Protein AF-A0A7Y5MLV6-F1 (afdb_monomer_lite)

pLDDT: mean 78.73, std 16.32, range [29.45, 95.19]

Secondary structure (DSSP, 8-state):
--------HHHHHHHHHHTTSS-HHHHHHHHHHTT-HHHHHHHHHHHTTS--S-HHHHHHHHHHTHHHHHHTTSS---PPPHHHHT-GGGTTTS-------------------SSTTTHHHHHHHHHHHHHHHHHHHHHHHHHHHHHHHHHHHHHHHHHHHHT---PPPTTHHHHHHHHHHHHHHHHHHHHH--HHHHHHHHHHHHHHHHHHHHHHHHHHHHHHHHHHHHHHHHHHHHHHHHHHHHHHHHHHHHHHHHHHHHHHHS-HHHHHHHHHH-HHHHS--

Sequence (285 aa):
MKKAQATNPALQLANLVLNERIPLDEGIVRAQTGGILLEFIQGLNVLTGGTHFSIDEIKNRVRSGDALRALQGRIPLLELPPEIRDSEQFRGMAGASADHPHDAEAPHKSEGEEPENAEEKEEEARARALNEISEIAKKVRALREERREHSHQISFIEAVERQKTIRPKPWVAGMIIAVVTMLLAGPVFLVVASPLALLVFISVGLGLAAIVVQRETVWYRHEVKIETSATEQRRAIKEIHRKQISRIEDEILELRNSARPILETTSESQRHLLETSFPEVFGKL

Radius of gyration: 33.57 Å; chains: 1; bounding box: 84×40×108 Å

Foldseek 3Di:
DDDPPPPDVLLVLLLCCLLVVDAPLVSLVVCVLLVNNVVNQVSNQVVQVHNQDDSVVSVVCVVVCVSVCCVVVNDPTDHDDVSSVPDPPSVPPPDDDDDDDDDDDDDDDDDDDDDCVPVVVLVVLLVVLVVLLVVLLVLLVVLVVLLVVLVVVLVSLVVVVVPDDDDDDLLVVLVVLLVVLVVVLVVVCVVPVDPVVSVVSNVVSNVVSVVSSVVSVVVVVVVVVVVVVSVVVSVVSNVVSVVSSVVSVVVLVVSLVVSVVSLVPHDPVSNVVSCVVRCSSNPDD

Structure (mmCIF, N/CA/C/O backbone):
data_AF-A0A7Y5MLV6-F1
#
_entry.id   AF-A0A7Y5MLV6-F1
#
loop_
_atom_site.group_PDB
_atom_site.id
_atom_site.type_symbol
_atom_site.label_atom_id
_atom_site.label_alt_id
_atom_site.label_comp_id
_atom_site.label_asym_id
_atom_site.label_entity_id
_atom_site.label_seq_id
_atom_site.pdbx_PDB_ins_code
_atom_site.Cartn_x
_atom_site.Cartn_y
_atom_site.Cartn_z
_atom_site.occupancy
_atom_site.B_iso_or_equiv
_atom_site.auth_seq_id
_atom_site.auth_comp_id
_atom_site.auth_asym_id
_atom_site.auth_atom_id
_atom_site.pdbx_PDB_model_num
ATOM 1 N N . MET A 1 1 ? -31.473 -16.402 4.181 1.00 30.36 1 MET A N 1
ATOM 2 C CA . MET A 1 1 ? -30.033 -16.565 3.878 1.00 30.36 1 MET A CA 1
ATOM 3 C C . MET A 1 1 ? -29.388 -15.185 3.776 1.00 30.36 1 MET A C 1
ATOM 5 O O . MET A 1 1 ? -29.467 -14.559 2.730 1.00 30.36 1 MET A O 1
ATOM 9 N N . LYS A 1 2 ? -28.829 -14.666 4.876 1.00 31.73 2 LYS A N 1
ATOM 10 C CA . LYS A 1 2 ? -28.112 -13.382 4.901 1.00 31.73 2 LYS A CA 1
ATOM 11 C C . LYS A 1 2 ? -26.639 -13.664 4.595 1.00 31.73 2 LYS A C 1
ATOM 13 O O . LYS A 1 2 ? -25.928 -14.159 5.462 1.00 31.73 2 LYS A O 1
ATOM 18 N N . LYS A 1 3 ? -26.192 -13.421 3.359 1.00 29.45 3 LYS A N 1
ATOM 19 C CA . LYS A 1 3 ? -24.754 -13.348 3.068 1.00 29.45 3 LYS A CA 1
ATOM 20 C C . LYS A 1 3 ? -24.247 -12.068 3.722 1.00 29.45 3 LYS A C 1
ATOM 22 O O . LYS A 1 3 ? -24.649 -10.984 3.314 1.00 29.45 3 LYS A O 1
ATOM 27 N N . ALA A 1 4 ? -23.411 -12.207 4.746 1.00 33.00 4 ALA A N 1
ATOM 28 C CA . ALA A 1 4 ? -22.566 -11.122 5.212 1.00 33.00 4 ALA A CA 1
ATOM 29 C C . ALA A 1 4 ? -21.770 -10.618 4.000 1.00 33.00 4 ALA A C 1
ATOM 31 O O . ALA A 1 4 ? -20.949 -11.352 3.446 1.00 33.00 4 ALA A O 1
ATOM 32 N N . GLN A 1 5 ? -22.094 -9.417 3.517 1.00 38.41 5 GLN A N 1
ATOM 33 C CA . GLN A 1 5 ? -21.254 -8.716 2.558 1.00 38.41 5 GLN A CA 1
ATOM 34 C C . GLN A 1 5 ? -19.913 -8.509 3.252 1.00 38.41 5 GLN A C 1
ATOM 36 O O . GLN A 1 5 ? -19.821 -7.725 4.191 1.00 38.41 5 GLN A O 1
ATOM 41 N N . ALA A 1 6 ? -18.887 -9.234 2.813 1.00 38.94 6 ALA A N 1
ATOM 42 C CA . ALA A 1 6 ? -17.519 -8.807 3.036 1.00 38.94 6 ALA A CA 1
ATOM 43 C C . ALA A 1 6 ? -17.435 -7.380 2.484 1.00 38.94 6 ALA A C 1
ATOM 45 O O . ALA A 1 6 ? -17.577 -7.165 1.279 1.00 38.94 6 ALA A O 1
ATOM 46 N N . THR A 1 7 ? -17.350 -6.403 3.378 1.00 55.56 7 THR A N 1
ATOM 47 C CA . THR A 1 7 ? -17.302 -4.986 3.049 1.00 55.56 7 THR A CA 1
ATOM 48 C C . THR A 1 7 ? -16.067 -4.760 2.191 1.00 55.56 7 THR A C 1
ATOM 50 O O . THR A 1 7 ? -14.939 -4.830 2.670 1.00 55.56 7 THR A O 1
ATOM 53 N N . ASN A 1 8 ? -16.274 -4.571 0.887 1.00 76.19 8 ASN A N 1
ATOM 54 C CA . ASN A 1 8 ? -15.182 -4.339 -0.044 1.00 76.19 8 ASN A CA 1
ATOM 55 C C . ASN A 1 8 ? -14.498 -3.016 0.360 1.00 76.19 8 ASN A C 1
ATOM 57 O O . ASN A 1 8 ? -15.175 -1.982 0.359 1.00 76.19 8 ASN A O 1
ATOM 61 N N . PRO A 1 9 ? -13.198 -3.016 0.707 1.00 80.81 9 PRO A N 1
ATOM 62 C CA . PRO A 1 9 ? -12.492 -1.816 1.161 1.00 80.81 9 PRO A CA 1
ATOM 63 C C . PRO A 1 9 ? -12.553 -0.682 0.127 1.00 80.81 9 PRO A C 1
ATOM 65 O O . PRO A 1 9 ? -12.578 0.492 0.489 1.00 80.81 9 PRO A O 1
ATOM 68 N N . ALA A 1 10 ? -12.672 -1.023 -1.158 1.00 84.81 10 ALA A N 1
ATOM 69 C CA . ALA A 1 10 ? -12.865 -0.057 -2.229 1.00 84.81 10 ALA A CA 1
ATOM 70 C C . ALA A 1 10 ? -14.235 0.636 -2.184 1.00 84.81 10 ALA A C 1
ATOM 72 O O . ALA A 1 10 ? -14.313 1.844 -2.395 1.00 84.81 10 ALA A O 1
ATOM 73 N N . LEU A 1 11 ? -15.303 -0.100 -1.852 1.00 84.00 11 LEU A N 1
ATOM 74 C CA . LEU A 1 11 ? -16.647 0.464 -1.688 1.00 84.00 11 LEU A CA 1
ATOM 75 C C . LEU A 1 11 ? -16.746 1.330 -0.431 1.00 84.00 11 LEU A C 1
ATOM 77 O O . LEU A 1 11 ? -17.385 2.376 -0.467 1.00 84.00 11 LEU A O 1
ATOM 81 N N . GLN A 1 12 ? -16.097 0.930 0.666 1.00 86.50 12 GLN A N 1
ATOM 82 C CA . GLN A 1 12 ? -16.035 1.756 1.875 1.00 86.50 12 GLN A CA 1
ATOM 83 C C . GLN A 1 12 ? -15.314 3.078 1.604 1.00 86.50 12 GLN A C 1
ATOM 85 O O . GLN A 1 12 ? -15.824 4.139 1.953 1.00 86.50 12 GLN A O 1
ATOM 90 N N . LEU A 1 13 ? -14.161 3.023 0.932 1.00 87.44 13 LEU A N 1
ATOM 91 C CA . LEU A 1 13 ? -13.400 4.214 0.570 1.00 87.44 13 LEU A CA 1
ATOM 92 C C . LEU A 1 13 ? -14.176 5.118 -0.401 1.00 87.44 13 LEU A C 1
ATOM 94 O O . LEU A 1 13 ? -14.191 6.332 -0.214 1.00 87.44 13 LEU A O 1
ATOM 98 N N . ALA A 1 14 ? -14.866 4.539 -1.389 1.00 88.19 14 ALA A N 1
ATOM 99 C CA . ALA A 1 14 ? -15.757 5.275 -2.286 1.00 88.19 14 ALA A CA 1
ATOM 100 C C . ALA A 1 14 ? -16.880 5.978 -1.510 1.00 88.19 14 ALA A C 1
ATOM 102 O O . ALA A 1 14 ? -17.139 7.156 -1.734 1.00 88.19 14 ALA A O 1
ATOM 103 N N . ASN A 1 15 ? -17.485 5.300 -0.533 1.00 85.56 15 ASN A N 1
ATOM 104 C CA . ASN A 1 15 ? -18.525 5.882 0.310 1.00 85.56 15 ASN A CA 1
ATOM 105 C C . ASN A 1 15 ? -17.997 7.028 1.198 1.00 85.56 15 ASN A C 1
ATOM 107 O O . ASN A 1 15 ? -18.701 8.007 1.426 1.00 85.56 15 ASN A O 1
ATOM 111 N N . LEU A 1 16 ? -16.754 6.952 1.688 1.00 87.94 16 LEU A N 1
ATOM 112 C CA . LEU A 1 16 ? -16.139 8.058 2.439 1.00 87.94 16 LEU A CA 1
ATOM 113 C C . LEU A 1 16 ? -15.951 9.310 1.574 1.00 87.94 16 LEU A C 1
ATOM 115 O O . LEU A 1 16 ? -16.172 10.417 2.059 1.00 87.94 16 LEU A O 1
ATOM 119 N N . VAL A 1 17 ? -15.569 9.128 0.308 1.00 89.69 17 VAL A N 1
ATOM 120 C CA . VAL A 1 17 ? -15.414 10.226 -0.655 1.00 89.69 17 VAL A CA 1
ATOM 121 C C . VAL A 1 17 ? -16.766 10.830 -1.025 1.00 89.69 17 VAL A C 1
ATOM 123 O O . VAL A 1 17 ? -16.910 12.046 -0.995 1.00 89.69 17 VAL A O 1
ATOM 126 N N . LEU A 1 18 ? -17.767 9.999 -1.332 1.00 86.88 18 LEU A N 1
ATOM 127 C CA . LEU A 1 18 ? -19.102 10.468 -1.730 1.00 86.88 18 LEU A CA 1
ATOM 128 C C . LEU A 1 18 ? -19.842 11.202 -0.606 1.00 86.88 18 LEU A C 1
ATOM 130 O O . LEU A 1 18 ? -20.602 12.119 -0.883 1.00 86.88 18 LEU A O 1
ATOM 134 N N . ASN A 1 19 ? -19.581 10.846 0.654 1.00 83.38 19 ASN A N 1
ATOM 135 C CA . ASN A 1 19 ? -20.105 11.568 1.818 1.00 83.38 19 ASN A CA 1
ATOM 136 C C . ASN A 1 19 ? -19.230 12.765 2.234 1.00 83.38 19 ASN A C 1
ATOM 138 O O . ASN A 1 19 ? -19.354 13.237 3.363 1.00 83.38 19 ASN A O 1
ATOM 142 N N . GLU A 1 20 ? -18.295 13.195 1.380 1.00 83.75 20 GLU A N 1
ATOM 143 C CA . GLU A 1 20 ? -17.393 14.335 1.600 1.00 83.75 20 GLU A CA 1
ATOM 144 C C . GLU A 1 20 ? -16.545 14.246 2.886 1.00 83.75 20 GLU A C 1
ATOM 146 O O . GLU A 1 20 ? -15.984 15.238 3.348 1.00 83.75 20 GLU A O 1
ATOM 151 N N . ARG A 1 21 ? -16.395 13.049 3.473 1.00 84.12 21 ARG A N 1
ATOM 152 C CA . ARG A 1 21 ? -15.561 12.852 4.673 1.00 84.12 21 ARG A CA 1
ATOM 153 C C . ARG A 1 21 ? -14.074 12.949 4.359 1.00 84.12 21 ARG A C 1
ATOM 155 O O . ARG A 1 21 ? -13.284 13.272 5.241 1.00 84.12 21 ARG A O 1
ATOM 162 N N . ILE A 1 22 ? -13.705 12.630 3.122 1.00 89.44 22 ILE A N 1
ATOM 163 C CA . ILE A 1 22 ? -12.367 12.828 2.570 1.00 89.44 22 ILE A CA 1
ATOM 164 C C . ILE A 1 22 ? -12.483 13.392 1.145 1.00 89.44 22 ILE A C 1
ATOM 166 O O . ILE A 1 22 ? -13.429 13.047 0.433 1.00 89.44 22 ILE A O 1
ATOM 170 N N . PRO A 1 23 ? -11.528 14.221 0.692 1.00 91.19 23 PRO A N 1
ATOM 171 C CA . PRO A 1 23 ? -11.493 14.694 -0.685 1.00 91.19 23 PRO A CA 1
ATOM 172 C C . PRO A 1 23 ? -11.231 13.548 -1.674 1.00 91.19 23 PRO A C 1
ATOM 174 O O . PRO A 1 23 ? -10.548 12.566 -1.366 1.00 91.19 23 PRO A O 1
ATOM 177 N N . LEU A 1 24 ? -11.726 13.697 -2.906 1.00 90.94 24 LEU A N 1
ATOM 178 C CA . LEU A 1 24 ? -11.592 12.691 -3.965 1.00 90.94 24 LEU A CA 1
ATOM 179 C C . LEU A 1 24 ? -10.124 12.355 -4.268 1.00 90.94 24 LEU A C 1
ATOM 181 O O . LEU A 1 24 ? -9.782 11.181 -4.388 1.00 90.94 24 LEU A O 1
ATOM 185 N N . ASP A 1 25 ? -9.242 13.357 -4.309 1.00 89.69 25 ASP A N 1
ATOM 186 C CA . ASP A 1 25 ? -7.800 13.148 -4.504 1.00 89.69 25 ASP A CA 1
ATOM 187 C C . ASP A 1 25 ? -7.160 12.319 -3.374 1.00 89.69 25 ASP A C 1
ATOM 189 O O . ASP A 1 25 ? -6.260 11.515 -3.627 1.00 89.69 25 ASP A O 1
ATOM 193 N N . GLU A 1 26 ? -7.658 12.431 -2.140 1.00 89.12 26 GLU A N 1
ATOM 194 C CA . GLU A 1 26 ? -7.217 11.582 -1.030 1.00 89.12 26 GLU A CA 1
ATOM 195 C C . GLU A 1 26 ? -7.720 10.149 -1.194 1.00 89.12 26 GLU A C 1
ATOM 197 O O . GLU A 1 26 ? -6.946 9.204 -1.020 1.00 89.12 26 GLU A O 1
ATOM 202 N N . GLY A 1 27 ? -8.979 9.978 -1.603 1.00 90.94 27 GLY A N 1
ATOM 203 C CA . GLY A 1 27 ? -9.527 8.676 -1.976 1.00 90.94 27 GLY A CA 1
ATOM 204 C C . GLY A 1 27 ? -8.705 7.996 -3.073 1.00 90.94 27 GLY A C 1
ATOM 205 O O . GLY A 1 27 ? -8.335 6.834 -2.934 1.00 90.94 27 GLY A O 1
ATOM 206 N N . ILE A 1 28 ? -8.322 8.739 -4.114 1.00 93.00 28 ILE A N 1
ATOM 207 C CA . ILE A 1 28 ? -7.493 8.256 -5.226 1.00 93.00 28 ILE A CA 1
ATOM 208 C C . ILE A 1 28 ? -6.107 7.807 -4.738 1.00 93.00 28 ILE A C 1
ATOM 210 O O . ILE A 1 28 ? -5.654 6.713 -5.084 1.00 93.00 28 ILE A O 1
ATOM 214 N N . VAL A 1 29 ? -5.428 8.613 -3.914 1.00 90.88 29 VAL A N 1
ATOM 215 C CA . VAL A 1 29 ? -4.092 8.275 -3.387 1.00 90.88 29 VAL A CA 1
ATOM 216 C C . VAL A 1 29 ? -4.157 7.062 -2.459 1.00 90.88 29 VAL A C 1
ATOM 218 O O . VAL A 1 29 ? -3.325 6.153 -2.573 1.00 90.88 29 VAL A O 1
ATOM 221 N N . ARG A 1 30 ? -5.157 7.001 -1.571 1.00 90.06 30 ARG A N 1
ATOM 222 C CA . ARG A 1 30 ? -5.378 5.855 -0.678 1.00 90.06 30 ARG A CA 1
ATOM 223 C C . ARG A 1 30 ? -5.707 4.588 -1.470 1.00 90.06 30 ARG A C 1
ATOM 225 O O . ARG A 1 30 ? -5.125 3.543 -1.190 1.00 90.06 30 ARG A O 1
ATOM 232 N N . ALA A 1 31 ? -6.542 4.682 -2.505 1.00 90.38 31 ALA A N 1
ATOM 233 C CA . ALA A 1 31 ? -6.896 3.557 -3.367 1.00 90.38 31 ALA A CA 1
ATOM 234 C C . ALA A 1 31 ? -5.699 3.046 -4.187 1.00 90.38 31 ALA A C 1
ATOM 236 O O . ALA A 1 31 ? -5.492 1.837 -4.290 1.00 90.38 31 ALA A O 1
ATOM 237 N N . GLN A 1 32 ? -4.869 3.952 -4.717 1.00 90.25 32 GLN A N 1
ATOM 238 C CA . GLN A 1 32 ? -3.629 3.598 -5.412 1.00 90.25 32 GLN A CA 1
ATOM 239 C C . GLN A 1 32 ? -2.628 2.918 -4.471 1.00 90.25 32 GLN A C 1
ATOM 241 O O . GLN A 1 32 ? -2.020 1.908 -4.829 1.00 90.25 32 GLN A O 1
ATOM 246 N N . THR A 1 33 ? -2.456 3.455 -3.263 1.00 84.69 33 THR A N 1
ATOM 247 C CA . THR A 1 33 ? -1.568 2.879 -2.240 1.00 84.69 33 THR A CA 1
ATOM 248 C C . THR A 1 33 ? -2.066 1.504 -1.797 1.00 84.69 33 THR A C 1
ATOM 250 O O . THR A 1 33 ? -1.272 0.586 -1.589 1.00 84.69 33 THR A O 1
ATOM 253 N N . GLY A 1 34 ? -3.388 1.364 -1.719 1.00 80.69 34 GLY A N 1
ATOM 254 C CA . GLY A 1 34 ? -4.109 0.138 -1.427 1.00 80.69 34 GLY A CA 1
ATOM 255 C C . GLY A 1 34 ? -4.249 -0.825 -2.605 1.00 80.69 34 GLY A C 1
ATOM 256 O O . GLY A 1 34 ? -4.959 -1.805 -2.463 1.00 80.69 34 GLY A O 1
ATOM 257 N N . GLY A 1 35 ? -3.658 -0.567 -3.779 1.00 85.44 35 GLY A N 1
ATOM 258 C CA . GLY A 1 35 ? -3.767 -1.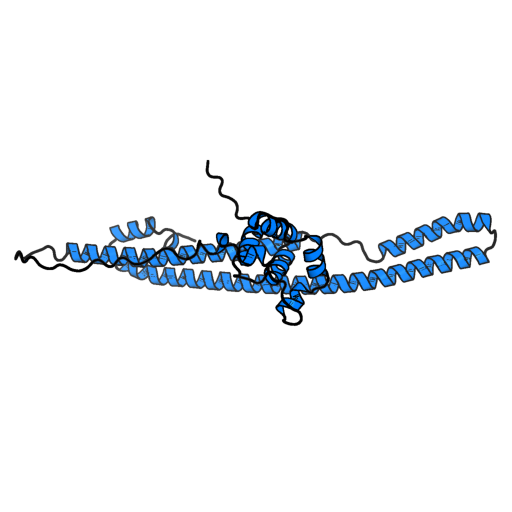466 -4.940 1.00 85.44 35 GLY A CA 1
ATOM 259 C C . GLY A 1 35 ? -5.199 -1.762 -5.418 1.00 85.44 35 GLY A C 1
ATOM 260 O O . GLY A 1 35 ? -5.386 -2.702 -6.179 1.00 85.44 35 GLY A O 1
ATOM 261 N N . ILE A 1 36 ? -6.184 -0.967 -4.990 1.00 89.81 36 ILE A N 1
ATOM 262 C CA . ILE A 1 36 ? -7.628 -1.146 -5.233 1.00 89.81 36 ILE A CA 1
ATOM 263 C C . ILE A 1 36 ? -8.202 0.004 -6.070 1.00 89.81 36 ILE A C 1
ATOM 265 O O . ILE A 1 36 ? -9.380 0.344 -5.976 1.00 89.81 36 ILE A O 1
ATOM 269 N N . LEU A 1 37 ? -7.352 0.682 -6.849 1.00 88.94 37 LEU A N 1
ATOM 270 C CA . LEU A 1 37 ? -7.744 1.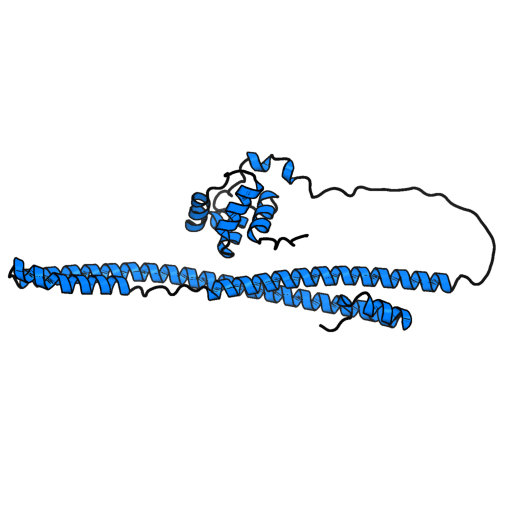874 -7.604 1.00 88.94 37 LEU A CA 1
ATOM 271 C C . LEU A 1 37 ? -8.879 1.576 -8.593 1.00 88.94 37 LEU A C 1
ATOM 273 O O . LEU A 1 37 ? -9.780 2.395 -8.754 1.00 88.94 37 LEU A O 1
ATOM 277 N N . LEU A 1 38 ? -8.851 0.412 -9.247 1.00 89.00 38 LEU A N 1
ATOM 278 C CA . LEU A 1 38 ? -9.861 0.042 -10.235 1.00 89.00 38 LEU A CA 1
ATOM 279 C C . LEU A 1 38 ? -11.221 -0.187 -9.565 1.00 89.00 38 LEU A C 1
ATOM 281 O O . LEU A 1 38 ? -12.229 0.367 -9.995 1.00 89.00 38 LEU A O 1
ATOM 285 N N . GLU A 1 39 ? -11.225 -0.965 -8.487 1.00 89.81 39 GLU A N 1
ATOM 286 C CA . GLU A 1 39 ? -12.395 -1.309 -7.687 1.00 89.81 39 GLU A CA 1
ATOM 287 C C . GLU A 1 39 ? -12.979 -0.073 -7.001 1.00 89.81 39 GLU A C 1
ATOM 289 O O . GLU A 1 39 ? -14.192 0.023 -6.840 1.00 89.81 39 GLU A O 1
ATOM 294 N N . PHE A 1 40 ? -12.136 0.891 -6.623 1.00 93.12 40 PHE A N 1
ATOM 295 C CA . PHE A 1 40 ? -12.559 2.159 -6.033 1.00 93.12 40 PHE A CA 1
ATOM 296 C C . PHE A 1 40 ? -13.296 3.025 -7.056 1.00 93.12 40 PHE A C 1
ATOM 298 O O . PHE A 1 40 ? -14.391 3.501 -6.771 1.00 93.12 40 PHE A O 1
ATOM 305 N N . ILE A 1 41 ? -12.753 3.172 -8.270 1.00 90.44 41 ILE A N 1
ATOM 306 C CA . ILE A 1 41 ? -13.403 3.940 -9.346 1.00 90.44 41 ILE A CA 1
ATOM 307 C C . ILE A 1 41 ? -14.706 3.262 -9.781 1.00 90.44 41 ILE A C 1
ATOM 309 O O . ILE A 1 41 ? -15.725 3.924 -9.966 1.00 90.44 41 ILE A O 1
ATOM 313 N N . GLN A 1 42 ? -14.698 1.932 -9.903 1.00 87.69 42 GLN A N 1
ATOM 314 C CA . GLN A 1 42 ? -15.919 1.167 -10.150 1.00 87.69 42 GLN A CA 1
ATOM 315 C C . GLN A 1 42 ? -16.927 1.364 -9.016 1.00 87.69 42 GLN A C 1
ATOM 317 O O . GLN A 1 42 ? -18.096 1.596 -9.292 1.00 87.69 42 GLN A O 1
ATOM 322 N N . GLY A 1 43 ? -16.480 1.345 -7.759 1.00 86.69 43 GLY A N 1
ATOM 323 C CA . GLY A 1 43 ? -17.313 1.611 -6.592 1.00 86.69 43 GLY A CA 1
ATOM 324 C C . GLY A 1 43 ? -17.953 2.997 -6.620 1.00 86.69 43 GLY A C 1
ATOM 325 O O . GLY A 1 43 ? -19.153 3.102 -6.390 1.00 86.69 43 GLY A O 1
ATOM 326 N N . LEU A 1 44 ? -17.196 4.040 -6.973 1.00 87.75 44 LEU A N 1
ATOM 327 C CA . LEU A 1 44 ? -17.723 5.397 -7.142 1.00 87.75 44 LEU A CA 1
ATOM 328 C C . LEU A 1 44 ? -18.808 5.451 -8.223 1.00 87.75 44 LEU A C 1
ATOM 330 O O . LEU A 1 44 ? -19.876 6.006 -7.985 1.00 87.75 44 LEU A O 1
ATOM 334 N N . ASN A 1 45 ? -18.574 4.834 -9.383 1.00 86.00 45 ASN A N 1
ATOM 335 C CA . ASN A 1 45 ? -19.547 4.801 -10.481 1.00 86.00 45 ASN A CA 1
ATOM 336 C C . ASN A 1 45 ? -20.803 3.979 -10.129 1.00 86.00 45 ASN A C 1
ATOM 338 O O . ASN A 1 45 ? -21.925 4.368 -10.440 1.00 86.00 45 ASN A O 1
ATOM 342 N N . VAL A 1 46 ? -20.634 2.854 -9.429 1.00 84.00 46 VAL A N 1
ATOM 343 C CA . VAL A 1 46 ? -21.750 2.012 -8.970 1.00 84.00 46 VAL A CA 1
ATOM 344 C C . VAL A 1 46 ? -22.602 2.745 -7.937 1.00 84.00 46 VAL A C 1
ATOM 346 O O . VAL A 1 46 ? -23.824 2.742 -8.052 1.00 84.00 46 VAL A O 1
ATOM 349 N N . LEU A 1 47 ? -21.975 3.379 -6.943 1.00 81.69 47 LEU A N 1
ATOM 350 C CA . LEU A 1 47 ? -22.685 4.089 -5.878 1.00 81.69 47 LEU A CA 1
ATOM 351 C C . LEU A 1 47 ? -23.392 5.344 -6.394 1.00 81.69 47 LEU A C 1
ATOM 353 O O . LEU A 1 47 ? -24.468 5.660 -5.908 1.00 81.69 47 LEU A O 1
ATOM 357 N N . THR A 1 48 ? -22.837 6.018 -7.400 1.00 81.88 48 THR A N 1
ATOM 358 C CA . THR A 1 48 ? -23.457 7.204 -8.018 1.00 81.88 48 THR A CA 1
ATOM 359 C C . THR A 1 48 ? -24.465 6.863 -9.115 1.00 81.88 48 THR A C 1
ATOM 361 O O . THR A 1 48 ? -25.115 7.757 -9.645 1.00 81.88 48 THR A O 1
ATOM 364 N N . GLY A 1 49 ? -24.625 5.579 -9.456 1.00 75.12 49 GLY A N 1
ATOM 365 C CA . GLY A 1 49 ? -25.583 5.130 -10.467 1.00 75.12 49 GLY A CA 1
ATOM 366 C C . GLY A 1 49 ? -25.233 5.547 -11.902 1.00 75.12 49 GLY A C 1
ATOM 367 O O . GLY A 1 49 ? -26.114 5.530 -12.762 1.00 75.12 49 GLY A O 1
ATOM 368 N N . GLY A 1 50 ? -23.973 5.900 -12.182 1.00 76.69 50 GLY A N 1
ATOM 369 C CA . GLY A 1 50 ? -23.544 6.448 -13.472 1.00 76.69 50 GLY A CA 1
ATOM 370 C C . GLY A 1 50 ? -22.040 6.328 -13.731 1.00 76.69 50 GLY A C 1
ATOM 371 O O . GLY A 1 50 ? -21.263 5.933 -12.868 1.00 76.69 50 GLY A O 1
ATOM 372 N N . THR A 1 51 ? -21.598 6.660 -14.947 1.00 81.12 51 THR A N 1
ATOM 373 C CA . THR A 1 51 ? -20.174 6.646 -15.341 1.00 81.12 51 THR A CA 1
ATOM 374 C C . THR A 1 51 ? -19.573 8.045 -15.268 1.00 81.12 51 THR A C 1
ATOM 376 O O . THR A 1 51 ? -19.159 8.608 -16.280 1.00 81.12 51 THR A O 1
ATOM 379 N N . HIS A 1 52 ? -19.568 8.619 -14.069 1.00 82.56 52 HIS A N 1
ATOM 380 C CA . HIS A 1 52 ? -19.082 9.980 -13.835 1.00 82.56 52 HIS A CA 1
ATOM 381 C C . HIS A 1 52 ? -17.557 10.051 -13.708 1.00 82.56 52 HIS A C 1
ATOM 383 O O . HIS A 1 52 ? -16.957 11.077 -14.014 1.00 82.56 52 HIS A O 1
ATOM 389 N N . PHE A 1 53 ? -16.916 8.954 -13.298 1.00 86.62 53 PHE A N 1
ATOM 390 C CA . PHE A 1 53 ? -15.473 8.890 -13.093 1.00 86.62 53 PHE A CA 1
ATOM 391 C C . PHE A 1 53 ? -14.814 8.009 -14.154 1.00 86.62 53 PHE A C 1
ATOM 393 O O . PHE A 1 53 ? -15.011 6.788 -14.191 1.00 86.62 53 PHE A O 1
ATOM 400 N N . SER A 1 54 ? -13.994 8.626 -15.008 1.00 88.62 54 SER A N 1
ATOM 401 C CA . SER A 1 54 ? -13.208 7.920 -16.021 1.00 88.62 54 SER A CA 1
ATOM 402 C C . SER A 1 54 ? -11.978 7.252 -15.406 1.00 88.62 54 SER A C 1
ATOM 404 O O . SER A 1 54 ? -11.148 7.895 -14.758 1.00 88.62 54 SER A O 1
ATOM 406 N N . ILE A 1 55 ? -11.815 5.950 -15.659 1.00 88.25 55 ILE A N 1
ATOM 407 C CA . ILE A 1 55 ? -10.664 5.182 -15.168 1.00 88.25 55 ILE A CA 1
ATOM 408 C C . ILE A 1 55 ? -9.347 5.743 -15.715 1.00 88.25 55 ILE A C 1
ATOM 410 O O . ILE A 1 55 ? -8.359 5.818 -14.982 1.00 88.25 55 ILE A O 1
ATOM 414 N N . ASP A 1 56 ? -9.319 6.133 -16.988 1.00 87.44 56 ASP A N 1
ATOM 415 C CA . ASP A 1 56 ? -8.096 6.600 -17.643 1.00 87.44 56 ASP A CA 1
ATOM 416 C C . ASP A 1 56 ? -7.676 7.986 -17.149 1.00 87.44 56 ASP A C 1
ATOM 418 O O . ASP A 1 56 ? -6.486 8.240 -16.957 1.00 87.44 56 ASP A O 1
ATOM 422 N N . GLU A 1 57 ? -8.642 8.856 -16.856 1.00 89.12 57 GLU A N 1
ATOM 423 C CA . GLU A 1 57 ? -8.389 10.182 -16.291 1.00 89.12 57 GLU A CA 1
ATOM 424 C C . GLU A 1 57 ? -7.809 10.084 -14.876 1.00 89.12 57 GLU A C 1
ATOM 426 O O . GLU A 1 57 ? -6.744 10.642 -14.596 1.00 89.12 57 GLU A O 1
ATOM 431 N N . ILE A 1 58 ? -8.443 9.286 -14.009 1.00 90.12 58 ILE A N 1
ATOM 432 C CA . ILE A 1 58 ? -7.973 9.051 -12.639 1.00 90.12 58 ILE A CA 1
ATOM 433 C C . ILE A 1 58 ? -6.574 8.410 -12.664 1.00 90.12 58 ILE A C 1
ATOM 435 O O . ILE A 1 58 ? -5.675 8.835 -11.936 1.00 90.12 58 ILE A O 1
ATOM 439 N N . LYS A 1 59 ? -6.336 7.419 -13.539 1.00 88.50 59 LYS A N 1
ATOM 440 C CA . LYS A 1 59 ? -5.011 6.790 -13.696 1.00 88.50 59 LYS A CA 1
ATOM 441 C C . LYS A 1 59 ? -3.953 7.779 -14.168 1.00 88.50 59 LYS A C 1
ATOM 443 O O . LYS A 1 59 ? -2.824 7.730 -13.677 1.00 88.50 59 LYS A O 1
ATOM 448 N N . ASN A 1 60 ? -4.284 8.659 -15.109 1.00 88.69 60 ASN A N 1
ATOM 449 C CA . ASN A 1 60 ? -3.353 9.677 -15.584 1.00 88.69 60 ASN A CA 1
ATOM 450 C C . ASN A 1 60 ? -3.013 10.675 -14.476 1.00 88.69 60 ASN A C 1
ATOM 452 O O . ASN A 1 60 ? -1.833 10.953 -14.279 1.00 88.69 60 ASN A O 1
ATOM 456 N N . ARG A 1 61 ? -4.004 11.110 -13.690 1.00 89.50 61 ARG A N 1
ATOM 457 C CA . ARG A 1 61 ? -3.813 12.004 -12.536 1.00 89.50 61 ARG A CA 1
ATOM 458 C C . ARG A 1 61 ? -2.941 11.384 -11.437 1.00 89.50 61 ARG A C 1
ATOM 460 O O . ARG A 1 61 ? -2.136 12.070 -10.807 1.00 89.50 61 ARG A O 1
ATOM 467 N N . VAL A 1 62 ? -3.053 10.071 -11.226 1.00 89.25 62 VAL A N 1
ATOM 468 C CA . VAL A 1 62 ? -2.155 9.316 -10.335 1.00 89.25 62 VAL A CA 1
ATOM 469 C C . VAL A 1 62 ? -0.737 9.256 -10.905 1.00 89.25 62 VAL A C 1
ATOM 471 O O . VAL A 1 62 ? 0.226 9.517 -10.187 1.00 89.25 62 VAL A O 1
ATOM 474 N N . ARG A 1 63 ? -0.592 8.931 -12.196 1.00 86.81 63 ARG A N 1
ATOM 475 C CA . ARG A 1 63 ? 0.714 8.803 -12.868 1.00 86.81 63 ARG A CA 1
ATOM 476 C C . ARG A 1 63 ? 1.479 10.122 -12.946 1.00 86.81 63 ARG A C 1
ATOM 478 O O . ARG A 1 63 ? 2.696 10.111 -12.791 1.00 86.81 63 ARG A O 1
ATOM 485 N N . SER A 1 64 ? 0.790 11.238 -13.177 1.00 88.56 64 SER A N 1
ATOM 486 C CA . SER A 1 64 ? 1.390 12.578 -13.196 1.00 88.56 64 SER A CA 1
ATOM 487 C C . SER A 1 64 ? 1.750 13.092 -11.796 1.00 88.56 64 SER A C 1
ATOM 489 O O . SER A 1 64 ? 2.522 14.045 -11.665 1.00 88.56 64 SER A O 1
ATOM 491 N N . GLY A 1 65 ? 1.228 12.447 -10.745 1.00 86.00 65 GLY A N 1
ATOM 492 C CA . GLY A 1 65 ? 1.380 12.870 -9.354 1.00 86.00 65 GLY A CA 1
ATOM 493 C C . GLY A 1 65 ? 0.477 14.044 -8.975 1.00 86.00 65 GLY A C 1
ATOM 494 O O . GLY A 1 65 ? 0.654 14.628 -7.906 1.00 86.00 65 GLY A O 1
ATOM 495 N N . ASP A 1 66 ? -0.485 14.396 -9.825 1.00 89.31 66 ASP A N 1
ATOM 496 C CA . ASP A 1 66 ? -1.355 15.550 -9.622 1.00 89.31 66 ASP A CA 1
ATOM 497 C C . ASP A 1 66 ? -2.286 15.354 -8.424 1.00 89.31 66 ASP A C 1
ATOM 499 O O . ASP A 1 66 ? -2.446 16.283 -7.640 1.00 89.31 66 ASP A O 1
ATOM 503 N N . ALA A 1 67 ? -2.773 14.135 -8.173 1.00 86.44 67 ALA A N 1
ATOM 504 C CA . ALA A 1 67 ? -3.567 13.845 -6.972 1.00 86.44 67 ALA A CA 1
ATOM 505 C C . ALA A 1 67 ? -2.801 14.177 -5.671 1.00 86.44 67 ALA A C 1
ATOM 507 O O . ALA A 1 67 ? -3.340 14.761 -4.736 1.00 86.44 67 ALA A O 1
ATOM 508 N N . LEU A 1 68 ? -1.497 13.887 -5.634 1.00 82.00 68 LEU A N 1
ATOM 509 C CA . LEU A 1 68 ? -0.631 14.177 -4.486 1.00 82.00 68 LEU A CA 1
ATOM 510 C C . LEU A 1 68 ? -0.290 15.671 -4.382 1.00 82.00 68 LEU A C 1
ATOM 512 O O . LEU A 1 68 ? -0.232 16.221 -3.284 1.00 82.00 68 LEU A O 1
ATOM 516 N N . ARG A 1 69 ? -0.090 16.346 -5.520 1.00 81.94 69 ARG A N 1
ATOM 517 C CA . ARG A 1 69 ? 0.127 17.802 -5.578 1.00 81.94 69 ARG A CA 1
ATOM 518 C C . ARG A 1 69 ? -1.113 18.583 -5.148 1.00 81.94 69 ARG A C 1
ATOM 520 O O . ARG A 1 69 ? -0.963 19.629 -4.520 1.00 81.94 69 ARG A O 1
ATOM 527 N N . ALA A 1 70 ? -2.302 18.076 -5.460 1.00 86.75 70 ALA A N 1
ATOM 528 C CA . ALA A 1 70 ? -3.570 18.680 -5.078 1.00 86.75 70 ALA A CA 1
ATOM 529 C C . ALA A 1 70 ? -3.763 18.656 -3.556 1.00 86.75 70 ALA A C 1
ATOM 531 O O . ALA A 1 70 ? -4.037 19.688 -2.952 1.00 86.75 70 ALA A O 1
ATOM 532 N N . LEU A 1 71 ? -3.473 17.520 -2.910 1.00 86.62 71 LEU A N 1
ATOM 533 C CA . LEU A 1 71 ? -3.498 17.400 -1.444 1.00 86.62 71 LEU A CA 1
ATOM 534 C C . LEU A 1 71 ? -2.463 18.288 -0.738 1.00 86.62 71 LEU A C 1
ATOM 536 O O . LEU A 1 71 ? -2.662 18.690 0.402 1.00 86.62 71 LEU A O 1
ATOM 540 N N . GLN A 1 72 ? -1.362 18.618 -1.415 1.00 84.06 72 GLN A N 1
ATOM 541 C CA . GLN A 1 72 ? -0.353 19.565 -0.927 1.00 84.06 72 GLN A CA 1
ATOM 542 C C . GLN A 1 72 ? -0.723 21.037 -1.187 1.00 84.06 72 GLN A C 1
ATOM 544 O O . GLN A 1 72 ? 0.092 21.918 -0.915 1.00 84.06 72 GLN A O 1
ATOM 549 N N . GLY A 1 73 ? -1.898 21.313 -1.765 1.00 83.31 73 GLY A N 1
ATOM 550 C CA . GLY A 1 73 ? -2.356 22.663 -2.101 1.00 83.31 73 GLY A CA 1
ATOM 551 C C . GLY A 1 73 ? -1.609 23.317 -3.268 1.00 83.31 73 GLY A C 1
ATOM 552 O O . GLY A 1 73 ? -1.665 24.533 -3.425 1.00 83.31 73 GLY A O 1
ATOM 553 N N . ARG A 1 74 ? -0.875 22.543 -4.082 1.00 75.62 74 ARG A N 1
ATOM 554 C CA . ARG A 1 74 ? -0.105 23.072 -5.227 1.00 75.62 74 ARG A CA 1
ATOM 555 C C . ARG A 1 74 ? -0.935 23.222 -6.497 1.00 75.62 74 ARG A C 1
ATOM 557 O O . ARG A 1 74 ? -0.562 23.995 -7.372 1.00 75.62 74 ARG A O 1
ATOM 564 N N . ILE A 1 75 ? -2.016 22.457 -6.603 1.00 87.56 75 ILE A N 1
ATOM 565 C CA . ILE A 1 75 ? -3.022 22.546 -7.664 1.00 87.56 75 ILE A CA 1
ATOM 566 C C . ILE A 1 75 ? -4.417 22.366 -7.038 1.00 87.56 75 ILE A C 1
ATOM 568 O O . ILE A 1 75 ? -4.499 21.862 -5.916 1.00 87.56 75 ILE A O 1
ATOM 572 N N . PRO A 1 76 ? -5.505 22.746 -7.729 1.00 85.44 76 PRO A N 1
ATOM 573 C CA . PRO A 1 76 ? -6.861 22.542 -7.228 1.00 85.44 76 PRO A CA 1
ATOM 574 C C . PRO A 1 76 ? -7.197 21.059 -7.025 1.00 85.44 76 PRO A C 1
ATOM 576 O O . PRO A 1 76 ? -6.789 20.198 -7.819 1.00 85.44 76 PRO A O 1
ATOM 579 N N . LEU A 1 77 ? -7.966 20.785 -5.969 1.00 87.31 77 LEU A N 1
ATOM 580 C CA . LEU A 1 77 ? -8.538 19.467 -5.714 1.00 87.31 77 LEU A CA 1
ATOM 581 C C . LEU A 1 77 ? -9.527 19.104 -6.818 1.00 87.31 77 LEU A C 1
ATOM 583 O O . LEU A 1 77 ? -10.241 19.957 -7.342 1.00 87.31 77 LEU A O 1
ATOM 587 N N . LEU A 1 78 ? -9.553 17.824 -7.169 1.00 86.44 78 LEU A N 1
ATOM 588 C CA . LEU A 1 78 ? -10.587 17.278 -8.027 1.00 86.44 78 LEU A CA 1
ATOM 589 C C . LEU A 1 78 ? -11.894 17.266 -7.233 1.00 86.44 78 LEU A C 1
ATOM 591 O O . LEU A 1 78 ? -12.001 16.586 -6.211 1.00 86.44 78 LEU A O 1
ATOM 595 N N . GLU A 1 79 ? -12.862 18.051 -7.685 1.00 83.81 79 GLU A N 1
ATOM 596 C CA . GLU A 1 79 ? -14.174 18.124 -7.057 1.00 83.81 79 GLU A CA 1
ATOM 597 C C . GLU A 1 79 ? -15.077 16.994 -7.556 1.00 83.81 79 GLU A C 1
ATOM 599 O O . GLU A 1 79 ? -14.912 16.475 -8.664 1.00 83.81 79 GLU A O 1
ATOM 604 N N . LEU A 1 80 ? -16.037 16.602 -6.718 1.00 83.06 80 LEU A N 1
ATOM 605 C CA . LEU A 1 80 ? -17.113 15.723 -7.155 1.00 83.06 80 LEU A CA 1
ATOM 606 C C . LEU A 1 80 ? -17.979 16.469 -8.184 1.00 83.06 80 LEU A C 1
ATOM 608 O O . LEU A 1 80 ? -18.263 17.652 -7.978 1.00 83.06 80 LEU A O 1
ATOM 612 N N . PRO A 1 81 ? -18.422 15.797 -9.261 1.00 80.62 81 PRO A N 1
ATOM 613 C CA . PRO A 1 81 ? -19.366 16.377 -10.205 1.00 80.62 81 PRO A CA 1
ATOM 614 C C . PRO A 1 81 ? -20.607 16.931 -9.483 1.00 80.62 81 PRO A C 1
ATOM 616 O O . PRO A 1 81 ? -21.097 16.289 -8.542 1.00 80.62 81 PRO A O 1
ATOM 619 N N . PRO A 1 82 ? -21.122 18.106 -9.889 1.00 73.56 82 PRO A N 1
ATOM 620 C CA . PRO A 1 82 ? -22.241 18.764 -9.214 1.00 73.56 82 PRO A CA 1
ATOM 621 C C . PRO A 1 82 ? -23.495 17.879 -9.161 1.00 73.56 82 PRO A C 1
ATOM 623 O O . PRO A 1 82 ? -24.220 17.899 -8.171 1.00 73.56 82 PRO A O 1
ATOM 626 N N . GLU A 1 83 ? -23.691 17.010 -10.157 1.00 77.25 83 GLU A N 1
ATOM 627 C CA . GLU A 1 83 ? -24.803 16.055 -10.216 1.00 77.25 83 GLU A CA 1
ATOM 628 C C . GLU A 1 83 ? -24.809 15.065 -9.039 1.00 77.25 83 GLU A C 1
ATOM 630 O O . GLU A 1 83 ? -25.866 14.588 -8.631 1.00 77.25 83 GLU A O 1
ATOM 635 N N . ILE A 1 84 ? -23.633 14.759 -8.484 1.00 73.31 84 ILE A N 1
ATOM 636 C CA . ILE A 1 84 ? -23.471 13.867 -7.331 1.00 73.31 84 ILE A CA 1
ATOM 637 C C . ILE A 1 84 ? -23.584 14.667 -6.031 1.00 73.31 84 ILE A C 1
ATOM 639 O O . ILE A 1 84 ? -24.252 14.231 -5.093 1.00 73.31 84 ILE A O 1
ATOM 643 N N . ARG A 1 85 ? -22.963 15.849 -5.994 1.00 65.12 85 ARG A N 1
ATOM 644 C CA . ARG A 1 85 ? -22.900 16.729 -4.820 1.00 65.12 85 ARG A CA 1
ATOM 645 C C . ARG A 1 85 ? -24.276 17.238 -4.372 1.00 65.12 85 ARG A C 1
ATOM 647 O O . ARG A 1 85 ? -24.519 17.350 -3.172 1.00 65.12 85 ARG A O 1
ATOM 654 N N . ASP A 1 86 ? -25.181 17.480 -5.318 1.00 63.91 86 ASP A N 1
ATOM 655 C CA . ASP A 1 86 ? -26.522 18.014 -5.042 1.00 63.91 86 ASP A CA 1
ATOM 656 C C . ASP A 1 86 ? -27.590 16.920 -4.838 1.00 63.91 86 ASP A C 1
ATOM 658 O O . ASP A 1 86 ? -28.761 17.216 -4.592 1.00 63.91 86 ASP A O 1
ATOM 662 N N . SER A 1 87 ? -27.213 15.639 -4.913 1.00 62.59 87 SER A N 1
ATOM 663 C CA . SER A 1 87 ? -28.159 14.533 -4.752 1.00 62.59 87 SER A CA 1
ATOM 664 C C . SER A 1 87 ? -28.523 14.301 -3.271 1.00 62.59 87 SER A C 1
ATOM 666 O O . SER A 1 87 ? -27.709 13.875 -2.451 1.00 62.59 87 SER A O 1
ATOM 668 N N . GLU A 1 88 ? -29.790 14.543 -2.904 1.00 54.91 88 GLU A N 1
ATOM 669 C CA . GLU A 1 88 ? -30.305 14.361 -1.529 1.00 54.91 88 GLU A CA 1
ATOM 670 C C . GLU A 1 88 ? -30.197 12.912 -1.004 1.00 54.91 88 GLU A C 1
ATOM 672 O O . GLU A 1 88 ? -30.298 12.676 0.202 1.00 54.91 88 GLU A O 1
ATOM 677 N N . GLN A 1 89 ? -29.933 11.934 -1.880 1.00 57.78 89 GLN A N 1
ATOM 678 C CA . GLN A 1 89 ? -29.832 10.509 -1.541 1.00 57.78 89 GLN A CA 1
ATOM 679 C C . GLN A 1 89 ? -28.698 10.164 -0.557 1.00 57.78 89 GLN A C 1
ATOM 681 O O . GLN A 1 89 ? -28.785 9.131 0.106 1.00 57.78 89 GLN A O 1
ATOM 686 N N . PHE A 1 90 ? -27.678 11.016 -0.395 1.00 53.44 90 PHE A N 1
ATOM 687 C CA . PHE A 1 90 ? -26.518 10.732 0.469 1.00 53.44 90 PHE A CA 1
ATOM 688 C C . PHE A 1 90 ? -26.481 11.536 1.780 1.00 53.44 90 PHE A C 1
ATOM 690 O O . PHE A 1 90 ? -25.740 11.185 2.697 1.00 53.44 90 PHE A O 1
ATOM 697 N N . ARG A 1 91 ? -27.333 12.560 1.946 1.00 49.81 91 ARG A N 1
ATOM 698 C CA . ARG A 1 91 ? -27.400 13.365 3.188 1.00 49.81 91 ARG A CA 1
ATOM 699 C C . ARG A 1 91 ? -28.229 12.731 4.317 1.00 49.81 91 ARG A C 1
ATOM 701 O O . ARG A 1 91 ? -28.152 13.187 5.454 1.00 49.81 91 ARG A O 1
ATOM 708 N N . GLY A 1 92 ? -29.001 11.678 4.041 1.00 43.47 92 GLY A N 1
ATOM 709 C CA . GLY A 1 92 ? -30.076 11.207 4.928 1.00 43.47 92 GLY A CA 1
ATOM 710 C C . GLY A 1 92 ? -29.739 10.191 6.032 1.00 43.47 92 GLY A C 1
ATOM 711 O O . GLY A 1 92 ? -30.639 9.842 6.787 1.00 43.47 92 GLY A O 1
ATOM 712 N N . MET A 1 93 ? -28.507 9.681 6.171 1.00 43.88 93 MET A N 1
ATOM 713 C CA . MET A 1 93 ? -28.225 8.576 7.122 1.00 43.88 93 MET A CA 1
ATOM 714 C C . MET A 1 93 ? -27.571 8.976 8.459 1.00 43.88 93 MET A C 1
ATOM 716 O O . MET A 1 93 ? -27.222 8.098 9.243 1.00 43.88 93 MET A O 1
ATOM 720 N N . ALA A 1 94 ? -27.418 10.270 8.760 1.00 40.19 94 ALA A N 1
ATOM 721 C CA . ALA A 1 94 ? -26.669 10.733 9.940 1.00 40.19 94 ALA A CA 1
ATOM 722 C C . ALA A 1 94 ? -27.477 11.519 10.996 1.00 40.19 94 ALA A C 1
ATOM 724 O O . ALA A 1 94 ? -26.873 12.117 11.882 1.00 40.19 94 ALA A O 1
ATOM 725 N N . GLY A 1 95 ? -28.814 11.522 10.963 1.00 37.47 95 GLY A N 1
ATOM 726 C CA . GLY A 1 95 ? -29.589 12.309 11.931 1.00 37.47 95 GLY A CA 1
ATOM 727 C C . GLY A 1 95 ? -31.024 11.839 12.127 1.00 37.47 95 GLY A C 1
ATOM 728 O O . GLY A 1 95 ? -31.939 12.406 11.545 1.00 37.47 95 GLY A O 1
ATOM 729 N N . ALA A 1 96 ? -31.227 10.831 12.975 1.00 35.88 96 ALA A N 1
ATOM 730 C CA . ALA A 1 96 ? -32.538 10.528 13.544 1.00 35.88 96 ALA A CA 1
ATOM 731 C C . ALA A 1 96 ? -32.374 9.882 14.925 1.00 35.88 96 ALA A C 1
ATOM 733 O O . ALA A 1 96 ? -32.256 8.665 15.042 1.00 35.88 96 ALA A O 1
ATOM 734 N N . SER A 1 97 ? -32.340 10.708 15.970 1.00 33.22 97 SER A N 1
ATOM 735 C CA . SER A 1 97 ? -32.767 10.364 17.335 1.00 33.22 97 SER A CA 1
ATOM 736 C C . SER A 1 97 ? -32.970 11.674 18.091 1.00 33.22 97 SER A C 1
ATOM 738 O O . SER A 1 97 ? -32.051 12.202 18.708 1.00 33.22 97 SER A O 1
ATOM 740 N N . ALA A 1 98 ? -34.170 12.226 17.925 1.00 36.56 98 ALA A N 1
ATOM 741 C CA . ALA A 1 98 ? -34.684 13.350 18.687 1.00 36.56 98 ALA A CA 1
ATOM 742 C C . ALA A 1 98 ? -35.374 12.831 19.957 1.00 36.56 98 ALA A C 1
ATOM 744 O O . ALA A 1 98 ? -36.160 11.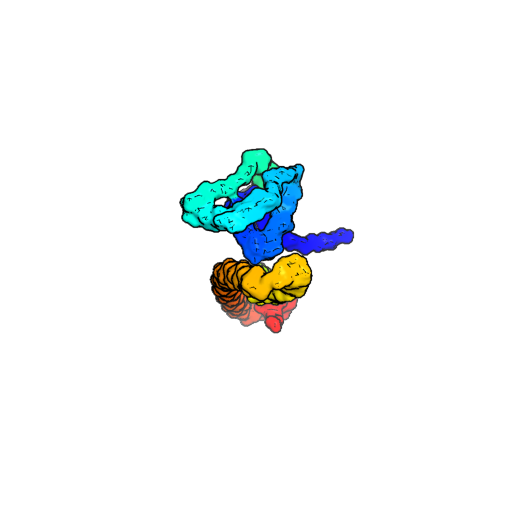886 19.892 1.00 36.56 98 ALA A O 1
ATOM 745 N N . ASP A 1 99 ? -35.022 13.452 21.077 1.00 34.41 99 ASP A N 1
ATOM 746 C CA . ASP A 1 99 ? -35.869 13.904 22.183 1.00 34.41 99 ASP A CA 1
ATOM 747 C C . ASP A 1 99 ? -37.222 13.212 22.435 1.00 34.41 99 ASP A C 1
ATOM 749 O O . ASP A 1 99 ? -38.170 13.297 21.650 1.00 34.41 99 ASP A O 1
ATOM 753 N N . HIS A 1 100 ? -37.356 12.675 23.649 1.00 32.78 100 HIS A N 1
ATOM 754 C CA . HIS A 1 100 ? -38.621 12.600 24.381 1.00 32.78 100 HIS A CA 1
ATOM 755 C C . HIS A 1 100 ? -38.374 13.024 25.836 1.00 32.78 100 HIS A C 1
ATOM 757 O O . HIS A 1 100 ? -37.714 12.284 26.569 1.00 32.78 100 HIS A O 1
ATOM 763 N N . PRO A 1 101 ? -38.894 14.178 26.285 1.00 42.59 101 PRO A N 1
ATOM 764 C CA . PRO A 1 101 ? -39.156 14.411 27.692 1.00 42.59 101 PRO A CA 1
ATOM 765 C C . PRO A 1 101 ? -40.576 13.919 28.006 1.00 42.59 101 PRO A C 1
ATOM 767 O O . PRO A 1 101 ? -41.505 14.152 27.234 1.00 42.59 101 PRO A O 1
ATOM 770 N N . HIS A 1 102 ? -40.760 13.253 29.142 1.00 36.00 102 HIS A N 1
ATOM 771 C CA . HIS A 1 102 ? -42.084 13.138 29.739 1.00 36.00 102 HIS A CA 1
ATOM 772 C C . HIS A 1 102 ? -42.002 13.545 31.204 1.00 36.00 102 HIS A C 1
ATOM 774 O O . HIS A 1 102 ? -41.170 13.045 31.962 1.00 36.00 102 HIS A O 1
ATOM 780 N N . ASP A 1 103 ? -42.842 14.523 31.519 1.00 35.25 103 ASP A N 1
ATOM 781 C CA . ASP A 1 103 ? -42.941 15.232 32.779 1.00 35.25 103 ASP A CA 1
ATOM 782 C C . ASP A 1 103 ? -43.441 14.379 33.950 1.00 35.25 103 ASP A C 1
ATOM 784 O O . ASP A 1 103 ? -44.075 13.335 33.803 1.00 35.25 103 ASP A O 1
ATOM 788 N N . ALA A 1 104 ? -43.121 14.933 35.116 1.00 39.28 104 ALA A N 1
ATOM 789 C CA . ALA A 1 104 ? -43.455 14.580 36.483 1.00 39.28 104 ALA A CA 1
ATOM 790 C C . ALA A 1 104 ? -44.924 14.233 36.776 1.00 39.28 104 ALA A C 1
ATOM 792 O O . ALA A 1 104 ? -45.833 14.896 36.290 1.00 39.28 104 ALA A O 1
ATOM 793 N N . GLU A 1 105 ? -45.111 13.351 37.762 1.00 32.19 105 GLU A N 1
ATOM 794 C CA . GLU A 1 105 ? -46.145 13.482 38.796 1.00 32.19 105 GLU A CA 1
ATOM 795 C C . GLU A 1 105 ? -45.688 12.774 40.092 1.00 32.19 105 GLU A C 1
ATOM 797 O O . GLU A 1 105 ? -45.056 11.720 40.067 1.00 32.19 105 GLU A O 1
ATOM 802 N N . ALA A 1 106 ? -45.988 13.384 41.237 1.00 34.84 106 ALA A N 1
ATOM 803 C CA . ALA A 1 106 ? -45.784 12.887 42.602 1.00 34.84 106 ALA A CA 1
ATOM 804 C C . ALA A 1 106 ? -46.995 13.340 43.448 1.00 34.84 106 ALA A C 1
ATOM 806 O O . ALA A 1 106 ? -47.666 14.286 43.030 1.00 34.84 106 ALA A O 1
ATOM 807 N N . PRO A 1 107 ? -47.228 12.862 44.689 1.00 45.94 107 PRO A N 1
ATOM 808 C CA . PRO A 1 107 ? -46.844 11.602 45.337 1.00 45.94 107 PRO A CA 1
ATOM 809 C C . PRO A 1 107 ? -48.064 10.878 45.971 1.00 45.94 107 PRO A C 1
ATOM 811 O O . PRO A 1 107 ? -49.105 11.482 46.222 1.00 45.94 107 PRO A O 1
ATOM 814 N N . HIS A 1 108 ? -47.915 9.610 46.368 1.00 35.19 108 HIS A N 1
ATOM 815 C CA . HIS A 1 108 ? -48.800 8.990 47.364 1.00 35.19 108 HIS A CA 1
ATOM 816 C C . HIS A 1 108 ? -47.979 8.474 48.550 1.00 35.19 108 HIS A C 1
ATOM 818 O O . HIS A 1 108 ? -47.081 7.653 48.397 1.00 35.19 108 HIS A O 1
ATOM 824 N N . LYS A 1 109 ? -48.296 9.002 49.739 1.00 40.41 109 LYS A N 1
ATOM 825 C CA . LYS A 1 109 ? -47.869 8.493 51.046 1.00 40.41 109 LYS A CA 1
ATOM 826 C C . LYS A 1 109 ? -48.517 7.130 51.304 1.00 40.41 109 LYS A C 1
ATOM 828 O O . LYS A 1 109 ? -49.744 7.042 51.280 1.00 40.41 109 LYS A O 1
ATOM 833 N N . SER A 1 110 ? -47.723 6.146 51.706 1.00 37.88 110 SER A N 1
ATOM 834 C CA . SER A 1 110 ? -48.163 5.095 52.624 1.00 37.88 110 SER A CA 1
ATOM 835 C C . SER A 1 110 ? -47.020 4.766 53.576 1.00 37.88 110 SER A C 1
ATOM 837 O O . SER A 1 110 ? -45.931 4.397 53.148 1.00 37.88 110 SER A O 1
ATOM 839 N N . GLU A 1 111 ? -47.283 4.979 54.860 1.00 46.62 111 GLU A N 1
ATOM 840 C CA . GLU A 1 111 ? -46.441 4.583 55.983 1.00 46.62 111 GLU A CA 1
ATOM 841 C C . GLU A 1 111 ? -46.437 3.055 56.107 1.00 46.62 111 GLU A C 1
ATOM 843 O O . GLU A 1 111 ? -47.492 2.419 56.072 1.00 46.62 111 GLU A O 1
ATOM 848 N N . GLY A 1 112 ? -45.245 2.488 56.260 1.00 36.41 112 GLY A N 1
ATOM 849 C CA . GLY A 1 112 ? -45.002 1.077 56.531 1.00 36.41 112 GLY A CA 1
ATOM 850 C C . GLY A 1 112 ? -43.505 0.865 56.720 1.00 36.41 112 GLY A C 1
ATOM 851 O O . GLY A 1 112 ? -42.766 0.770 55.749 1.00 36.41 112 GLY A O 1
ATOM 852 N N . GLU A 1 113 ? -43.048 0.896 57.969 1.00 44.69 113 GLU A N 1
ATOM 853 C CA . GLU A 1 113 ? -41.655 0.660 58.351 1.00 44.69 113 GLU A CA 1
ATOM 854 C C . GLU A 1 113 ? -41.305 -0.846 58.355 1.00 44.69 113 GLU A C 1
ATOM 856 O O . GLU A 1 113 ? -42.053 -1.647 58.912 1.00 44.69 113 GLU A O 1
ATOM 861 N N . GLU A 1 114 ? -40.112 -1.138 57.802 1.00 47.59 114 GLU A N 1
ATOM 862 C CA . GLU A 1 114 ? -39.220 -2.319 57.946 1.00 47.59 114 GLU A CA 1
ATOM 863 C C . GLU A 1 114 ? -39.593 -3.641 57.217 1.00 47.59 114 GLU A C 1
ATOM 865 O O . GLU A 1 114 ? -40.733 -4.081 57.336 1.00 47.59 114 GLU A O 1
ATOM 870 N N . PRO A 1 115 ? -38.669 -4.365 56.515 1.00 47.06 115 PRO A N 1
ATOM 871 C CA . PRO A 1 115 ? -37.216 -4.220 56.339 1.00 47.06 115 PRO A CA 1
ATOM 872 C C . PRO A 1 115 ? -36.770 -4.250 54.843 1.00 47.06 115 PRO A C 1
ATOM 874 O O . PRO A 1 115 ? -35.869 -4.995 54.478 1.00 47.06 115 PRO A O 1
ATOM 877 N N . GLU A 1 116 ? -37.372 -3.461 53.948 1.00 50.94 116 GLU A N 1
ATOM 878 C CA . GLU A 1 116 ? -37.047 -3.462 52.493 1.00 50.94 116 GLU A CA 1
ATOM 879 C C . GLU A 1 116 ? -35.695 -2.807 52.125 1.00 50.94 116 GLU A C 1
ATOM 881 O O . GLU A 1 116 ? -35.167 -2.961 51.026 1.00 50.94 116 GLU A O 1
ATOM 886 N N . ASN A 1 117 ? -35.067 -2.117 53.076 1.00 55.84 117 ASN A N 1
ATOM 887 C CA . ASN A 1 117 ? -33.932 -1.221 52.830 1.00 55.84 117 ASN A CA 1
ATOM 888 C C . ASN A 1 117 ? -32.592 -1.919 52.508 1.00 55.84 117 ASN A C 1
ATOM 890 O O . ASN A 1 117 ? -31.616 -1.232 52.204 1.00 55.84 117 ASN A O 1
ATOM 894 N N . ALA A 1 118 ? -32.495 -3.244 52.653 1.00 58.78 118 ALA A N 1
ATOM 895 C CA . ALA A 1 118 ? -31.276 -4.005 52.358 1.00 58.78 118 ALA A CA 1
ATOM 896 C C . ALA A 1 118 ? -31.320 -4.642 50.962 1.00 58.78 118 ALA A C 1
ATOM 898 O O . ALA A 1 118 ? -30.338 -4.544 50.229 1.00 58.78 118 ALA A O 1
ATOM 899 N N . GLU A 1 119 ? -32.463 -5.217 50.577 1.00 63.34 119 GLU A N 1
ATOM 900 C CA . GLU A 1 119 ? -32.650 -5.849 49.266 1.00 63.34 119 GLU A CA 1
ATOM 901 C C . GLU A 1 119 ? -32.689 -4.805 48.141 1.00 63.34 119 GLU A C 1
ATOM 903 O O . GLU A 1 119 ? -31.976 -4.970 47.153 1.00 63.34 119 GLU A O 1
ATOM 908 N N . GLU A 1 120 ? -33.376 -3.668 48.324 1.00 67.44 120 GLU A N 1
ATOM 909 C CA . GLU A 1 120 ? -33.352 -2.568 47.341 1.00 67.44 120 GLU A CA 1
ATOM 910 C C . GLU A 1 120 ? -31.945 -1.980 47.156 1.00 67.44 120 GLU A C 1
ATOM 912 O O . GLU A 1 120 ? -31.527 -1.675 46.039 1.00 67.44 120 GLU A O 1
ATOM 917 N N . LYS A 1 121 ? -31.159 -1.860 48.236 1.00 69.81 121 LYS A N 1
ATOM 918 C CA . LYS A 1 121 ? -29.777 -1.354 48.150 1.00 69.81 121 LYS A CA 1
ATOM 919 C C . LYS A 1 121 ? -28.844 -2.336 47.455 1.00 69.81 121 LYS A C 1
ATOM 921 O O . LYS A 1 121 ? -27.928 -1.908 46.750 1.00 69.81 121 LYS A O 1
ATOM 926 N N . GLU A 1 122 ? -29.056 -3.633 47.649 1.00 68.62 122 GLU A N 1
ATOM 927 C CA . GLU A 1 122 ? -28.284 -4.675 46.977 1.00 68.62 122 GLU A CA 1
ATOM 928 C C . GLU A 1 122 ? -28.654 -4.770 45.487 1.00 68.62 122 GLU A C 1
ATOM 930 O O . GLU A 1 122 ? -27.774 -4.930 44.635 1.00 68.62 122 GLU A O 1
ATOM 935 N N . GLU A 1 123 ? -29.930 -4.579 45.149 1.00 75.06 123 GLU A N 1
ATOM 936 C CA . GLU A 1 123 ? -30.419 -4.557 43.771 1.00 75.06 123 GLU A CA 1
ATOM 937 C C . GLU A 1 123 ? -29.967 -3.293 43.014 1.00 75.06 123 GLU A C 1
ATOM 939 O O . GLU A 1 123 ? -29.484 -3.392 41.880 1.00 75.06 123 GLU A O 1
ATOM 944 N N . GLU A 1 124 ? -29.975 -2.123 43.663 1.00 76.81 124 GLU A N 1
ATOM 945 C CA . GLU A 1 124 ? -29.386 -0.895 43.116 1.00 76.81 124 GLU A CA 1
ATOM 946 C C . GLU A 1 124 ? -27.869 -1.013 42.907 1.00 76.81 124 GLU A C 1
ATOM 948 O O . GLU A 1 124 ? -27.356 -0.626 41.852 1.00 76.81 124 GLU A O 1
ATOM 953 N N . ALA A 1 125 ? -27.128 -1.552 43.884 1.00 73.12 125 ALA A N 1
ATOM 954 C CA . ALA A 1 125 ? -25.682 -1.750 43.765 1.00 73.12 125 ALA A CA 1
ATOM 955 C C . ALA A 1 125 ? -25.341 -2.707 42.611 1.00 73.12 125 ALA A C 1
ATOM 957 O O . ALA A 1 125 ? -24.412 -2.454 41.836 1.00 73.12 125 ALA A O 1
ATOM 958 N N . ARG A 1 126 ? -26.141 -3.764 42.435 1.00 75.25 126 ARG A N 1
ATOM 959 C CA . ARG A 1 126 ? -26.016 -4.713 41.325 1.00 75.25 126 ARG A CA 1
ATOM 960 C C . ARG A 1 126 ? -26.299 -4.061 39.972 1.00 75.25 126 ARG A C 1
ATOM 962 O O . ARG A 1 126 ? -25.546 -4.288 39.024 1.00 75.25 126 ARG A O 1
ATOM 969 N N . ALA A 1 127 ? -27.356 -3.256 39.867 1.00 80.50 127 ALA A N 1
ATOM 970 C CA . ALA A 1 127 ? -27.701 -2.551 38.634 1.00 80.50 127 ALA A CA 1
ATOM 971 C C . ALA A 1 127 ? -26.604 -1.552 38.225 1.00 80.50 127 ALA A C 1
ATOM 973 O O . ALA A 1 127 ? -26.243 -1.486 37.048 1.00 80.50 127 ALA A O 1
ATOM 974 N N . ARG A 1 128 ? -26.013 -0.835 39.193 1.00 82.25 128 ARG A N 1
ATOM 975 C CA . ARG A 1 128 ? -24.884 0.082 38.957 1.00 82.25 128 ARG A CA 1
ATOM 976 C C . ARG A 1 128 ? -23.640 -0.661 38.466 1.00 82.25 128 ARG A C 1
ATOM 978 O O . ARG A 1 128 ? -23.109 -0.303 37.416 1.00 82.25 128 ARG A O 1
ATOM 985 N N . ALA A 1 129 ? -23.241 -1.742 39.141 1.00 77.19 129 ALA A N 1
ATOM 986 C CA . ALA A 1 129 ? -22.088 -2.555 38.740 1.00 77.19 129 ALA A CA 1
ATOM 987 C C . ALA A 1 129 ? -22.257 -3.169 37.337 1.00 77.19 129 ALA A C 1
ATOM 989 O O . ALA A 1 129 ? -21.325 -3.167 36.531 1.00 77.19 129 ALA A O 1
ATOM 990 N N . LEU A 1 130 ? -23.461 -3.656 37.012 1.00 80.31 130 LEU A N 1
ATOM 991 C CA . LEU A 1 130 ? -23.785 -4.159 35.676 1.00 80.31 130 LEU A CA 1
ATOM 992 C C . LEU A 1 130 ? -23.705 -3.062 34.614 1.00 80.31 130 LEU A C 1
ATOM 994 O O . LEU A 1 130 ? -23.183 -3.317 33.529 1.00 80.31 130 LEU A O 1
ATOM 998 N N . ASN A 1 131 ? -24.201 -1.859 34.909 1.00 85.06 131 ASN A N 1
ATOM 999 C CA . ASN A 1 131 ? -24.171 -0.757 33.958 1.00 85.06 131 ASN A CA 1
ATOM 1000 C C . ASN A 1 131 ? -22.726 -0.310 33.677 1.00 85.06 131 ASN A C 1
ATOM 1002 O O . ASN A 1 131 ? -22.323 -0.278 32.514 1.00 85.06 131 ASN A O 1
ATOM 1006 N N . GLU A 1 132 ? -21.919 -0.097 34.721 1.00 83.25 132 GLU A N 1
ATOM 1007 C CA . GLU A 1 132 ? -20.501 0.277 34.604 1.00 83.25 132 GLU A CA 1
ATOM 1008 C C . GLU A 1 132 ? -19.691 -0.765 33.817 1.00 83.25 132 GLU A C 1
ATOM 1010 O O . GLU A 1 132 ? -18.988 -0.428 32.860 1.00 83.25 132 GLU A O 1
ATOM 1015 N N . ILE A 1 133 ? -19.843 -2.055 34.140 1.00 84.69 133 ILE A N 1
ATOM 1016 C CA . ILE A 1 133 ? -19.164 -3.136 33.409 1.00 84.69 133 ILE A CA 1
ATOM 1017 C C . ILE A 1 133 ? -19.667 -3.223 31.964 1.00 84.69 133 ILE A C 1
ATOM 1019 O O . ILE A 1 133 ? -18.875 -3.494 31.057 1.00 84.69 133 ILE A O 1
ATOM 1023 N N . SER A 1 134 ? -20.951 -2.954 31.708 1.00 84.75 134 SER A N 1
ATOM 1024 C CA . SER A 1 134 ? -21.488 -2.939 30.345 1.00 84.75 134 SER A CA 1
ATOM 1025 C C . SER A 1 134 ? -20.891 -1.814 29.495 1.00 84.75 134 SER A C 1
ATOM 1027 O O . SER A 1 134 ? -20.600 -2.030 28.315 1.00 84.75 134 SER A O 1
ATOM 1029 N N . GLU A 1 135 ? -20.654 -0.633 30.074 1.00 87.50 135 GLU A N 1
ATOM 1030 C CA . GLU A 1 135 ? -19.992 0.476 29.386 1.00 87.50 135 GLU A CA 1
ATOM 1031 C C . GLU A 1 135 ? -18.528 0.155 29.091 1.00 87.50 135 GLU A C 1
ATOM 1033 O O . GLU A 1 135 ? -18.063 0.365 27.965 1.00 87.50 135 GLU A O 1
ATOM 1038 N N . ILE A 1 136 ? -17.816 -0.424 30.062 1.00 85.19 136 ILE A N 1
ATOM 1039 C CA . ILE A 1 136 ? -16.440 -0.893 29.871 1.00 85.19 136 ILE A CA 1
ATOM 1040 C C . ILE A 1 136 ? -16.392 -1.955 28.766 1.00 85.19 136 ILE A C 1
ATOM 1042 O O . ILE A 1 136 ? -15.563 -1.869 27.861 1.00 85.19 136 ILE A O 1
ATOM 1046 N N . ALA A 1 137 ? -17.316 -2.917 28.768 1.00 84.75 137 ALA A N 1
ATOM 1047 C CA . ALA A 1 137 ? -17.392 -3.956 27.746 1.00 84.75 137 ALA A CA 1
ATOM 1048 C C . ALA A 1 137 ? -17.656 -3.386 26.342 1.00 84.75 137 ALA A C 1
ATOM 1050 O O . ALA A 1 137 ? -17.045 -3.841 25.373 1.00 84.75 137 ALA A O 1
ATOM 1051 N N . LYS A 1 138 ? -18.517 -2.365 26.214 1.00 87.94 138 LYS A N 1
ATOM 1052 C CA . LYS A 1 138 ? -18.736 -1.652 24.941 1.00 87.94 138 LYS A CA 1
ATOM 1053 C C . LYS A 1 138 ? -17.457 -0.966 24.451 1.00 87.94 138 LYS A C 1
ATOM 1055 O O . LYS A 1 138 ? -17.132 -1.085 23.271 1.00 87.94 138 LYS A O 1
ATOM 1060 N N . LYS A 1 139 ? -16.707 -0.307 25.341 1.00 88.88 139 LYS A N 1
ATOM 1061 C CA . LYS A 1 139 ? -15.420 0.326 24.999 1.00 88.88 139 LYS A CA 1
ATOM 1062 C C . LYS A 1 139 ? -14.375 -0.709 24.572 1.00 88.88 139 LYS A C 1
ATOM 1064 O O . LYS A 1 139 ? -13.758 -0.551 23.524 1.00 88.88 139 LYS A O 1
ATOM 1069 N N . VAL A 1 140 ? -14.240 -1.813 25.311 1.00 86.31 140 VAL A N 1
ATOM 1070 C CA . VAL A 1 140 ? -13.320 -2.914 24.966 1.00 86.31 140 VAL A CA 1
ATOM 1071 C C . VAL A 1 140 ? -13.665 -3.534 23.607 1.00 86.31 140 VAL A C 1
ATOM 1073 O O . VAL A 1 140 ? -12.759 -3.835 22.830 1.00 86.31 140 VAL A O 1
ATOM 1076 N N . ARG A 1 141 ? -14.955 -3.695 23.280 1.00 87.50 141 ARG A N 1
ATOM 1077 C CA . ARG A 1 141 ? -15.401 -4.146 21.948 1.00 87.50 141 ARG A CA 1
ATOM 1078 C C . ARG A 1 141 ? -14.940 -3.214 20.838 1.00 87.50 141 ARG A C 1
ATOM 1080 O O . ARG A 1 141 ? -14.339 -3.689 19.877 1.00 87.50 141 ARG A O 1
ATOM 1087 N N . ALA A 1 142 ? -15.199 -1.916 20.991 1.00 87.44 142 ALA A N 1
ATOM 1088 C CA . ALA A 1 142 ? -14.824 -0.908 20.003 1.00 87.44 142 ALA A CA 1
ATOM 1089 C C . ALA A 1 142 ? -13.304 -0.899 19.767 1.00 87.44 142 ALA A C 1
ATOM 1091 O O . ALA A 1 142 ? -12.852 -1.005 18.630 1.00 87.44 142 ALA A O 1
ATOM 1092 N N . LEU A 1 143 ? -12.518 -0.915 20.847 1.00 87.38 143 LEU A N 1
ATOM 1093 C CA . LEU A 1 143 ? -11.057 -0.984 20.789 1.00 87.38 143 LEU A CA 1
ATOM 1094 C C . LEU A 1 143 ? -10.551 -2.273 20.120 1.00 87.38 143 LEU A C 1
ATOM 1096 O O . LEU A 1 143 ? -9.615 -2.254 19.322 1.00 87.38 143 LEU A O 1
ATOM 1100 N N . ARG A 1 144 ? -11.181 -3.424 20.379 1.00 89.38 144 ARG A N 1
ATOM 1101 C CA . ARG A 1 144 ? -10.829 -4.680 19.692 1.00 89.38 144 ARG A CA 1
ATOM 1102 C C . ARG A 1 144 ? -11.130 -4.644 18.200 1.00 89.38 144 ARG A C 1
ATOM 1104 O O . ARG A 1 144 ? -10.403 -5.277 17.431 1.00 89.38 144 ARG A O 1
ATOM 1111 N N . GLU A 1 145 ? -12.194 -3.964 17.796 1.00 89.25 145 GLU A N 1
ATOM 1112 C CA . GLU A 1 145 ? -12.537 -3.782 16.388 1.00 89.25 145 GLU A CA 1
ATOM 1113 C C . GLU A 1 145 ? -11.523 -2.869 15.689 1.00 89.25 145 GLU A C 1
ATOM 1115 O O . GLU A 1 145 ? -10.974 -3.255 14.657 1.00 89.25 145 GLU A O 1
ATOM 1120 N N . GLU A 1 146 ? -11.139 -1.761 16.323 1.00 83.94 146 GLU A N 1
ATOM 1121 C CA . GLU A 1 146 ? -10.073 -0.871 15.845 1.00 83.94 146 GLU A CA 1
ATOM 1122 C C . GLU A 1 146 ? -8.716 -1.597 15.735 1.00 83.94 146 GLU A C 1
ATOM 1124 O O . GLU A 1 146 ? -8.020 -1.517 14.718 1.00 83.94 146 GLU A O 1
ATOM 1129 N N . ARG A 1 147 ? -8.367 -2.429 16.728 1.00 91.38 147 ARG A N 1
ATOM 1130 C CA . ARG A 1 147 ? -7.176 -3.295 16.669 1.00 91.38 147 ARG A CA 1
ATOM 1131 C C . ARG A 1 147 ? -7.215 -4.241 15.469 1.00 91.38 147 ARG A C 1
ATOM 1133 O O . ARG A 1 147 ? -6.189 -4.448 14.814 1.00 91.38 147 ARG A O 1
ATOM 1140 N N . ARG A 1 148 ? -8.370 -4.855 15.188 1.00 89.50 148 ARG A N 1
ATOM 1141 C CA . ARG A 1 148 ? -8.541 -5.739 14.022 1.00 89.50 148 ARG A CA 1
ATOM 1142 C C . ARG A 1 148 ? -8.366 -4.968 12.722 1.00 89.50 148 ARG A C 1
ATOM 1144 O O . ARG A 1 148 ? -7.718 -5.491 11.818 1.00 89.50 148 ARG A O 1
ATOM 1151 N N . GLU A 1 149 ? -8.873 -3.743 12.639 1.00 86.06 149 GLU A N 1
ATOM 1152 C CA . GLU A 1 149 ? -8.701 -2.888 11.466 1.00 86.06 149 GLU A CA 1
ATOM 1153 C C . GLU A 1 149 ? -7.220 -2.576 11.208 1.00 86.06 149 GLU A C 1
ATOM 1155 O O . GLU A 1 149 ? -6.718 -2.823 10.108 1.00 86.06 149 GLU A O 1
ATOM 1160 N N . HIS A 1 150 ? -6.480 -2.134 12.227 1.00 83.25 150 HIS A N 1
ATOM 1161 C CA . HIS A 1 150 ? -5.044 -1.879 12.090 1.00 83.25 150 HIS A CA 1
ATOM 1162 C C . HIS A 1 150 ? -4.241 -3.144 11.772 1.00 83.25 150 HIS A C 1
ATOM 1164 O O . HIS A 1 150 ? -3.313 -3.110 10.959 1.00 83.25 150 HIS A O 1
ATOM 1170 N N . SER A 1 151 ? -4.608 -4.285 12.358 1.00 83.88 151 SER A N 1
ATOM 1171 C CA . SER A 1 151 ? -3.990 -5.572 12.030 1.00 83.88 151 SER A CA 1
ATOM 1172 C C . SER A 1 151 ? -4.237 -5.958 10.567 1.00 83.88 151 SER A C 1
ATOM 1174 O O . SER A 1 151 ? -3.306 -6.359 9.861 1.00 83.88 151 SER A O 1
ATOM 1176 N N . HIS A 1 152 ? -5.462 -5.755 10.076 1.00 85.12 152 HIS A N 1
ATOM 1177 C CA . HIS A 1 152 ? -5.815 -5.991 8.682 1.00 85.12 152 HIS A CA 1
ATOM 1178 C C . HIS A 1 152 ? -5.019 -5.075 7.742 1.00 85.12 152 HIS A C 1
ATOM 1180 O O . HIS A 1 152 ? -4.440 -5.562 6.771 1.00 85.12 152 HIS A O 1
ATOM 1186 N N . GLN A 1 153 ? -4.881 -3.786 8.071 1.00 79.62 153 GLN A N 1
ATOM 1187 C CA . GLN A 1 153 ? -4.061 -2.834 7.311 1.00 79.62 153 GLN A CA 1
ATOM 1188 C C . GLN A 1 153 ? -2.587 -3.270 7.233 1.00 79.62 153 GLN A C 1
ATOM 1190 O O . GLN A 1 153 ? -1.996 -3.239 6.154 1.00 79.62 153 GLN A O 1
ATOM 1195 N N . ILE A 1 154 ? -1.996 -3.761 8.329 1.00 84.56 154 ILE A N 1
ATOM 1196 C CA . ILE A 1 154 ? -0.624 -4.304 8.311 1.00 84.56 154 ILE A CA 1
ATOM 1197 C C . ILE A 1 154 ? -0.530 -5.523 7.385 1.00 84.56 154 ILE A C 1
ATOM 1199 O O . ILE A 1 154 ? 0.365 -5.574 6.535 1.00 84.56 154 ILE A O 1
ATOM 1203 N N . SER A 1 155 ? -1.456 -6.479 7.521 1.00 81.81 155 SER A N 1
ATOM 1204 C CA . SER A 1 155 ? -1.474 -7.698 6.699 1.00 81.81 155 SER A CA 1
ATOM 1205 C C . SER A 1 155 ? -1.642 -7.389 5.208 1.00 81.81 155 SER A C 1
ATOM 1207 O O . SER A 1 155 ? -1.006 -8.013 4.358 1.00 81.81 155 SER A O 1
ATOM 1209 N N . PHE A 1 156 ? -2.425 -6.356 4.896 1.00 80.50 156 PHE A N 1
ATOM 1210 C CA . PHE A 1 156 ? -2.622 -5.860 3.548 1.00 80.50 156 PHE A CA 1
ATOM 1211 C C . PHE A 1 156 ? -1.311 -5.309 2.963 1.00 80.50 156 PHE A C 1
ATOM 1213 O O . PHE A 1 156 ? -0.900 -5.714 1.874 1.00 80.50 156 PHE A O 1
ATOM 1220 N N . ILE A 1 157 ? -0.589 -4.457 3.702 1.00 82.00 157 ILE A N 1
ATOM 1221 C CA . ILE A 1 157 ? 0.701 -3.915 3.237 1.00 82.00 157 ILE A CA 1
ATOM 1222 C C . ILE A 1 157 ? 1.726 -5.046 3.040 1.00 82.00 157 ILE A C 1
ATOM 1224 O O . ILE A 1 157 ? 2.507 -5.019 2.088 1.00 82.00 157 ILE A O 1
ATOM 1228 N N . GLU A 1 158 ? 1.725 -6.068 3.901 1.00 83.62 158 GLU A N 1
ATOM 1229 C CA . GLU A 1 158 ? 2.566 -7.260 3.726 1.00 83.62 158 GLU A CA 1
ATOM 1230 C C . GLU A 1 158 ? 2.211 -8.068 2.474 1.00 83.62 158 GLU A C 1
ATOM 1232 O O . GLU A 1 158 ? 3.113 -8.509 1.760 1.00 83.62 158 GLU A O 1
ATOM 1237 N N . ALA A 1 159 ? 0.924 -8.236 2.164 1.00 79.19 159 ALA A N 1
ATOM 1238 C CA . ALA A 1 159 ? 0.494 -8.906 0.940 1.00 79.19 159 ALA A CA 1
ATOM 1239 C C . ALA A 1 159 ? 0.967 -8.149 -0.314 1.00 79.19 159 ALA A C 1
ATOM 1241 O O . ALA A 1 159 ? 1.504 -8.766 -1.238 1.00 79.19 159 ALA A O 1
ATOM 1242 N N . VAL A 1 160 ? 0.864 -6.815 -0.314 1.00 76.44 160 VAL A N 1
ATOM 1243 C CA . VAL A 1 160 ? 1.357 -5.964 -1.411 1.00 76.44 160 VAL A CA 1
ATOM 1244 C C . VAL A 1 160 ? 2.882 -6.046 -1.552 1.00 76.44 160 VAL A C 1
ATOM 1246 O O . VAL A 1 160 ? 3.405 -6.031 -2.665 1.00 76.44 160 VAL A O 1
ATOM 1249 N N . GLU A 1 161 ? 3.627 -6.167 -0.451 1.00 78.94 161 GLU A N 1
ATOM 1250 C CA . GLU A 1 161 ? 5.083 -6.376 -0.496 1.00 78.94 161 GLU A CA 1
ATOM 1251 C C . GLU A 1 161 ? 5.480 -7.752 -1.047 1.00 78.94 161 GLU A C 1
ATOM 1253 O O . GLU A 1 161 ? 6.526 -7.868 -1.688 1.00 78.94 161 GLU A O 1
ATOM 1258 N N . ARG A 1 162 ? 4.665 -8.791 -0.825 1.00 78.19 162 ARG A N 1
ATOM 1259 C CA . ARG A 1 162 ? 4.925 -10.142 -1.352 1.00 78.19 162 ARG A CA 1
ATOM 1260 C C . ARG A 1 162 ? 4.689 -10.247 -2.858 1.00 78.19 162 ARG A C 1
ATOM 1262 O O . ARG A 1 162 ? 5.345 -11.058 -3.503 1.00 78.19 162 ARG A O 1
ATOM 1269 N N . GLN A 1 163 ? 3.829 -9.411 -3.440 1.00 72.81 163 GLN A N 1
ATOM 1270 C CA . GLN A 1 163 ? 3.547 -9.390 -4.884 1.00 72.81 163 GLN A CA 1
ATOM 1271 C C . GLN A 1 163 ? 4.655 -8.746 -5.744 1.00 72.81 163 GLN A C 1
ATOM 1273 O O . GLN A 1 163 ? 4.391 -8.269 -6.847 1.00 72.81 163 GLN A O 1
ATOM 1278 N N . LYS A 1 164 ? 5.914 -8.726 -5.286 1.00 64.81 164 LYS A N 1
ATOM 1279 C CA . LYS A 1 164 ? 7.024 -8.172 -6.072 1.00 64.81 164 LYS A CA 1
ATOM 1280 C C . LYS A 1 164 ? 7.171 -8.903 -7.407 1.00 64.81 164 LYS A C 1
ATOM 1282 O O . LYS A 1 164 ? 7.656 -10.028 -7.477 1.00 64.81 164 LYS A O 1
ATOM 1287 N N . THR A 1 165 ? 6.791 -8.223 -8.484 1.00 59.12 165 THR A N 1
ATOM 1288 C CA . THR A 1 165 ? 7.061 -8.650 -9.856 1.00 59.12 165 THR A CA 1
ATOM 1289 C C . THR A 1 165 ? 8.568 -8.652 -10.089 1.00 59.12 165 THR A C 1
ATOM 1291 O O . THR A 1 165 ? 9.219 -7.617 -9.926 1.00 59.12 165 THR A O 1
ATOM 1294 N N . ILE A 1 166 ? 9.121 -9.801 -10.482 1.00 66.19 166 ILE A N 1
ATOM 1295 C CA . ILE A 1 166 ? 10.523 -9.926 -10.894 1.00 66.19 166 ILE A CA 1
ATOM 1296 C C . ILE A 1 166 ? 10.723 -9.017 -12.109 1.00 66.19 166 ILE A C 1
ATOM 1298 O O . ILE A 1 166 ? 10.212 -9.304 -13.191 1.00 66.19 166 ILE A O 1
ATOM 1302 N N . ARG A 1 167 ? 11.434 -7.898 -11.932 1.00 67.19 167 ARG A N 1
ATOM 1303 C CA . ARG A 1 167 ? 11.737 -6.995 -13.046 1.00 67.19 167 ARG A CA 1
ATOM 1304 C C . ARG A 1 167 ? 12.932 -7.532 -13.838 1.00 67.19 167 ARG A C 1
ATOM 1306 O O . ARG A 1 167 ? 13.918 -7.958 -13.227 1.00 67.19 167 ARG A O 1
ATOM 1313 N N . PRO A 1 168 ? 12.869 -7.526 -15.181 1.00 73.62 168 PRO A N 1
ATOM 1314 C CA . PRO A 1 168 ? 14.005 -7.911 -16.003 1.00 73.62 168 PRO A CA 1
ATOM 1315 C C . PRO A 1 168 ? 15.179 -6.955 -15.763 1.00 73.62 168 PRO A C 1
ATOM 1317 O O . PRO A 1 168 ? 15.001 -5.772 -15.469 1.00 73.62 168 PRO A O 1
ATOM 1320 N N . LYS A 1 169 ? 16.403 -7.480 -15.862 1.00 83.81 169 LYS A N 1
ATOM 1321 C CA . LYS A 1 169 ? 17.617 -6.681 -15.661 1.00 83.81 169 LYS A CA 1
ATOM 1322 C C . LYS A 1 169 ? 17.767 -5.658 -16.804 1.00 83.81 169 LYS A C 1
ATOM 1324 O O . LYS A 1 169 ? 17.560 -6.030 -17.957 1.00 83.81 169 LYS A O 1
ATOM 1329 N N . PRO A 1 170 ? 18.226 -4.422 -16.532 1.00 82.88 170 PRO A N 1
ATOM 1330 C CA . PRO A 1 170 ? 18.277 -3.324 -17.514 1.00 82.88 170 PRO A CA 1
ATOM 1331 C C . PRO A 1 170 ? 19.317 -3.498 -18.635 1.00 82.88 170 PRO A C 1
ATOM 1333 O O . PRO A 1 170 ? 19.480 -2.631 -19.483 1.00 82.88 170 PRO A O 1
ATOM 1336 N N . TRP A 1 171 ? 20.095 -4.581 -18.618 1.00 86.88 171 TRP A N 1
ATOM 1337 C CA . TRP A 1 171 ? 21.031 -4.915 -19.694 1.00 86.88 171 TRP A CA 1
ATOM 1338 C C . TRP A 1 171 ? 20.442 -5.905 -20.701 1.00 86.88 171 TRP A C 1
ATOM 1340 O O . TRP A 1 171 ? 21.056 -6.148 -21.740 1.00 86.88 171 TRP A O 1
ATOM 1350 N N . VAL A 1 172 ? 19.277 -6.499 -20.409 1.00 89.50 172 VAL A N 1
ATOM 1351 C CA . VAL A 1 172 ? 18.697 -7.572 -21.229 1.00 89.50 172 VAL A CA 1
ATOM 1352 C C . VAL A 1 172 ? 18.354 -7.065 -22.628 1.00 89.50 172 VAL A C 1
ATOM 1354 O O . VAL A 1 172 ? 18.742 -7.711 -23.598 1.00 89.50 172 VAL A O 1
ATOM 1357 N N . ALA A 1 173 ? 17.722 -5.895 -22.767 1.00 86.62 173 ALA A N 1
ATOM 1358 C CA . ALA A 1 173 ? 17.393 -5.353 -24.087 1.00 86.62 173 ALA A CA 1
ATOM 1359 C C . ALA A 1 173 ? 18.645 -5.010 -24.907 1.00 86.62 173 ALA A C 1
ATOM 1361 O O . ALA A 1 173 ? 18.720 -5.323 -26.095 1.00 86.62 173 ALA A O 1
ATOM 1362 N N . GLY A 1 174 ? 19.667 -4.439 -24.265 1.00 87.44 174 GLY A N 1
ATOM 1363 C CA . GLY A 1 174 ? 20.952 -4.170 -24.910 1.00 87.44 174 GLY A CA 1
ATOM 1364 C C . GLY A 1 174 ? 21.654 -5.434 -25.404 1.00 87.44 174 GLY A C 1
ATOM 1365 O O . GLY A 1 174 ? 22.158 -5.462 -26.525 1.00 87.44 174 GLY A O 1
ATOM 1366 N N . MET A 1 175 ? 21.633 -6.504 -24.602 1.00 91.81 175 MET A N 1
ATOM 1367 C CA . MET A 1 175 ? 22.153 -7.811 -25.012 1.00 91.81 175 MET A CA 1
ATOM 1368 C C . MET A 1 175 ? 21.387 -8.385 -26.206 1.00 91.81 175 MET A C 1
ATOM 1370 O O . MET A 1 175 ? 22.017 -8.895 -27.129 1.00 91.81 175 MET A O 1
ATOM 1374 N N . ILE A 1 176 ? 20.057 -8.256 -26.239 1.00 92.88 176 ILE A N 1
ATOM 1375 C CA . ILE A 1 176 ? 19.248 -8.695 -27.386 1.00 92.88 176 ILE A CA 1
ATOM 1376 C C . ILE A 1 176 ? 19.682 -7.957 -28.660 1.00 92.88 176 ILE A C 1
ATOM 1378 O O . ILE A 1 176 ? 19.922 -8.596 -29.682 1.00 92.88 176 ILE A O 1
ATOM 1382 N N . ILE A 1 177 ? 19.860 -6.635 -28.601 1.00 91.06 177 ILE A N 1
ATOM 1383 C CA . ILE A 1 177 ? 20.291 -5.831 -29.759 1.00 91.06 177 ILE A CA 1
ATOM 1384 C C . ILE A 1 177 ? 21.694 -6.230 -30.228 1.00 91.06 177 ILE A C 1
ATOM 1386 O O . ILE A 1 177 ? 21.927 -6.356 -31.432 1.00 91.06 177 ILE A O 1
ATOM 1390 N N . ALA A 1 178 ? 22.624 -6.473 -29.300 1.00 90.94 178 ALA A N 1
ATOM 1391 C CA . ALA A 1 178 ? 23.973 -6.922 -29.636 1.00 90.94 178 ALA A CA 1
ATOM 1392 C C . ALA A 1 178 ? 23.962 -8.296 -30.333 1.00 90.94 178 ALA A C 1
ATOM 1394 O O . ALA A 1 178 ? 24.629 -8.475 -31.354 1.00 90.94 178 ALA A O 1
ATOM 1395 N N . VAL A 1 179 ? 23.157 -9.242 -29.834 1.00 95.19 179 VAL A N 1
ATOM 1396 C CA . VAL A 1 179 ? 22.988 -10.573 -30.442 1.00 95.19 179 VAL A CA 1
ATOM 1397 C C . VAL A 1 179 ? 22.369 -10.465 -31.836 1.00 95.19 179 VAL A C 1
ATOM 1399 O O . VAL A 1 179 ? 22.885 -11.059 -32.779 1.00 95.19 179 VAL A O 1
ATOM 1402 N N . VAL A 1 180 ? 21.312 -9.665 -32.002 1.00 94.12 180 VAL A N 1
ATOM 1403 C CA . VAL A 1 180 ? 20.674 -9.441 -33.311 1.00 94.12 180 VAL A CA 1
ATOM 1404 C C . VAL A 1 180 ? 21.655 -8.807 -34.302 1.00 94.12 180 VAL A C 1
ATOM 1406 O O . VAL A 1 180 ? 21.733 -9.242 -35.448 1.00 94.12 180 VAL A O 1
ATOM 1409 N N . THR A 1 181 ? 22.458 -7.837 -33.859 1.00 93.06 181 THR A N 1
ATOM 1410 C CA . THR A 1 181 ? 23.498 -7.207 -34.690 1.00 93.06 181 THR A CA 1
ATOM 1411 C C . THR A 1 181 ? 24.523 -8.237 -35.170 1.00 93.06 181 THR A C 1
ATOM 1413 O O . THR A 1 181 ? 24.843 -8.275 -36.356 1.00 93.06 181 THR A O 1
ATOM 1416 N N . MET A 1 182 ? 25.011 -9.102 -34.275 1.00 92.00 182 MET A N 1
ATOM 1417 C CA . MET A 1 182 ? 25.946 -10.183 -34.615 1.00 92.00 182 MET A CA 1
ATOM 1418 C C . MET A 1 182 ? 25.348 -11.171 -35.625 1.00 92.00 182 MET A C 1
ATOM 1420 O O . MET A 1 182 ? 26.027 -11.559 -36.573 1.00 92.00 182 MET A O 1
ATOM 1424 N N . LEU A 1 183 ? 24.073 -11.539 -35.469 1.00 94.06 183 LEU A N 1
ATOM 1425 C CA . LEU A 1 183 ? 23.384 -12.436 -36.402 1.00 94.06 183 LEU A CA 1
ATOM 1426 C C . LEU A 1 183 ? 23.211 -11.812 -37.796 1.00 94.06 183 LEU A C 1
ATOM 1428 O O . LEU A 1 183 ? 23.377 -12.499 -38.802 1.00 94.06 183 LEU A O 1
ATOM 1432 N N . LEU A 1 184 ? 22.922 -10.510 -37.869 1.00 92.62 184 LEU A N 1
ATOM 1433 C CA . LEU A 1 184 ? 22.755 -9.788 -39.136 1.00 92.62 184 LEU A CA 1
ATOM 1434 C C . LEU A 1 184 ? 24.082 -9.458 -39.836 1.00 92.62 184 LEU A C 1
ATOM 1436 O O . LEU A 1 184 ? 24.092 -9.216 -41.043 1.00 92.62 184 LEU A O 1
ATOM 1440 N N . ALA A 1 185 ? 25.205 -9.490 -39.118 1.00 90.81 185 ALA A N 1
ATOM 1441 C CA . ALA A 1 185 ? 26.521 -9.190 -39.676 1.00 90.81 185 ALA A CA 1
ATOM 1442 C C . ALA A 1 185 ? 26.941 -10.184 -40.781 1.00 90.81 185 ALA A C 1
ATOM 1444 O O . ALA A 1 185 ? 27.534 -9.779 -41.781 1.00 90.81 185 ALA A O 1
ATOM 1445 N N . GLY A 1 186 ? 26.590 -11.469 -40.647 1.00 88.38 186 GLY A N 1
ATOM 1446 C CA . GLY A 1 186 ? 26.899 -12.506 -41.644 1.00 88.38 186 GLY A CA 1
ATOM 1447 C C . GLY A 1 186 ? 26.275 -12.236 -43.024 1.00 88.38 186 GLY A C 1
ATOM 1448 O O . GLY A 1 186 ? 27.006 -12.156 -44.012 1.00 88.38 186 GLY A O 1
ATOM 1449 N N . PRO A 1 187 ? 24.947 -12.035 -43.118 1.00 90.88 187 PRO A N 1
ATOM 1450 C CA . PRO A 1 187 ? 24.285 -11.642 -44.362 1.00 90.88 187 PRO A CA 1
ATOM 1451 C C . PRO A 1 187 ? 24.836 -10.349 -44.978 1.00 90.88 187 PRO A C 1
ATOM 1453 O O . PRO A 1 187 ? 25.045 -10.288 -46.188 1.00 90.88 187 PRO A O 1
ATOM 1456 N N . VAL A 1 188 ? 25.123 -9.329 -44.161 1.00 86.31 188 VAL A N 1
ATOM 1457 C CA . VAL A 1 188 ? 25.709 -8.064 -44.640 1.00 86.31 188 VAL A CA 1
ATOM 1458 C C . VAL A 1 188 ? 27.081 -8.301 -45.277 1.00 86.31 188 VAL A C 1
ATOM 1460 O O . VAL A 1 188 ? 27.373 -7.741 -46.335 1.00 86.31 188 VAL A O 1
ATOM 1463 N N . PHE A 1 189 ? 27.903 -9.171 -44.683 1.00 87.44 189 PHE A N 1
ATOM 1464 C CA . PHE A 1 189 ? 29.200 -9.541 -45.246 1.00 87.44 189 PHE A CA 1
ATOM 1465 C C . PHE A 1 189 ? 29.070 -10.248 -46.601 1.00 87.44 189 PHE A C 1
ATOM 1467 O O . PHE A 1 189 ? 29.825 -9.930 -47.516 1.00 87.44 189 PHE A O 1
ATOM 1474 N N . LEU A 1 190 ? 28.092 -11.148 -46.761 1.00 91.25 190 LEU A N 1
ATOM 1475 C CA . LEU A 1 190 ? 27.853 -11.855 -48.027 1.00 91.25 190 LEU A CA 1
ATOM 1476 C C . LEU A 1 190 ? 27.429 -10.918 -49.167 1.00 91.25 190 LEU A C 1
ATOM 1478 O O . LEU A 1 190 ? 27.814 -11.145 -50.309 1.00 91.25 190 LEU A O 1
ATOM 1482 N N . VAL A 1 191 ? 26.649 -9.875 -48.867 1.00 91.44 191 VAL A N 1
ATOM 1483 C CA . VAL A 1 191 ? 26.130 -8.944 -49.884 1.00 91.44 191 VAL A CA 1
ATOM 1484 C C . VAL A 1 191 ? 27.158 -7.878 -50.263 1.00 91.44 191 VAL A C 1
ATOM 1486 O O . VAL A 1 191 ? 27.322 -7.574 -51.441 1.00 91.44 191 VAL A O 1
ATOM 1489 N N . VAL A 1 192 ? 27.837 -7.286 -49.278 1.00 88.19 192 VAL A N 1
ATOM 1490 C CA . VAL A 1 192 ? 28.721 -6.128 -49.506 1.00 88.19 192 VAL A CA 1
ATOM 1491 C C . VAL A 1 192 ? 30.175 -6.557 -49.753 1.00 88.19 192 VAL A C 1
ATOM 1493 O O . VAL A 1 192 ? 30.946 -5.782 -50.313 1.00 88.19 192 VAL A O 1
ATOM 1496 N N . ALA A 1 193 ? 30.563 -7.772 -49.336 1.00 88.06 193 ALA A N 1
ATOM 1497 C CA . ALA A 1 193 ? 31.906 -8.356 -49.478 1.00 88.06 193 ALA A CA 1
ATOM 1498 C C . ALA A 1 193 ? 33.062 -7.418 -49.062 1.00 88.06 193 ALA A C 1
ATOM 1500 O O . ALA A 1 193 ? 34.188 -7.533 -49.544 1.00 88.06 193 ALA A O 1
ATOM 1501 N N . SER A 1 194 ? 32.790 -6.478 -48.151 1.00 91.94 194 SER A N 1
ATOM 1502 C CA . SER A 1 194 ? 33.734 -5.456 -47.699 1.00 91.94 194 SER A CA 1
ATOM 1503 C C . SER A 1 194 ? 33.958 -5.574 -46.190 1.00 91.94 194 SER A C 1
ATOM 1505 O O . SER A 1 194 ? 33.027 -5.335 -45.411 1.00 91.94 194 SER A O 1
ATOM 1507 N N . PRO A 1 195 ? 35.188 -5.888 -45.742 1.00 88.38 195 PRO A N 1
ATOM 1508 C CA . PRO A 1 195 ? 35.531 -5.933 -44.321 1.00 88.38 195 PRO A CA 1
ATOM 1509 C C . PRO A 1 195 ? 35.306 -4.592 -43.610 1.00 88.38 195 PRO A C 1
ATOM 1511 O O . PRO A 1 195 ? 34.883 -4.558 -42.457 1.00 88.38 195 PRO A O 1
ATOM 1514 N N . LEU A 1 196 ? 35.539 -3.476 -44.311 1.00 91.00 196 LEU A N 1
ATOM 1515 C CA . LEU A 1 196 ? 35.300 -2.129 -43.788 1.00 91.00 196 LEU A CA 1
ATOM 1516 C C . LEU A 1 196 ? 33.810 -1.881 -43.536 1.00 91.00 196 LEU A C 1
ATOM 1518 O O . LEU A 1 196 ? 33.448 -1.378 -42.475 1.00 91.00 196 LEU A O 1
ATOM 1522 N N . ALA A 1 197 ? 32.940 -2.283 -44.467 1.00 86.94 197 ALA A N 1
ATOM 1523 C CA . ALA A 1 197 ? 31.494 -2.146 -44.291 1.00 86.94 197 ALA A CA 1
ATOM 1524 C C . ALA A 1 197 ? 30.979 -2.988 -43.111 1.00 86.94 197 ALA A C 1
ATOM 1526 O O . ALA A 1 197 ? 30.138 -2.523 -42.341 1.00 86.94 197 ALA A O 1
ATOM 1527 N N . LEU A 1 198 ? 31.532 -4.192 -42.923 1.00 89.06 198 LEU A N 1
ATOM 1528 C CA . LEU A 1 198 ? 31.215 -5.057 -41.786 1.00 89.06 198 LEU A CA 1
ATOM 1529 C C . LEU A 1 198 ? 31.596 -4.410 -40.445 1.00 89.06 198 LEU A C 1
ATOM 1531 O O . LEU A 1 198 ? 30.791 -4.403 -39.514 1.00 89.06 198 LEU A O 1
ATOM 1535 N N . LEU A 1 199 ? 32.798 -3.831 -40.347 1.00 90.38 199 LEU A N 1
ATOM 1536 C CA . LEU A 1 199 ? 33.256 -3.143 -39.135 1.00 90.38 199 LEU A CA 1
ATOM 1537 C C . LEU A 1 199 ? 32.383 -1.930 -38.800 1.00 90.38 199 LEU A C 1
ATOM 1539 O O . LEU A 1 199 ? 32.029 -1.737 -37.637 1.00 90.38 199 LEU A O 1
ATOM 1543 N N . VAL A 1 200 ? 31.998 -1.139 -39.807 1.00 92.25 200 VAL A N 1
ATOM 1544 C CA . VAL A 1 200 ? 31.081 -0.005 -39.619 1.00 92.25 200 VAL A CA 1
ATOM 1545 C C . VAL A 1 200 ? 29.722 -0.492 -39.115 1.00 92.25 200 VAL A C 1
ATOM 1547 O O . VAL A 1 200 ? 29.210 0.057 -38.142 1.00 92.25 200 VAL A O 1
ATOM 1550 N N . PHE A 1 201 ? 29.163 -1.553 -39.704 1.00 91.75 201 PHE A N 1
ATOM 1551 C CA . PHE A 1 201 ? 27.880 -2.121 -39.279 1.00 91.75 201 PHE A CA 1
ATOM 1552 C C . PHE A 1 201 ? 27.906 -2.611 -37.822 1.00 91.75 201 PHE A C 1
ATOM 1554 O O . PHE A 1 201 ? 27.038 -2.243 -37.028 1.00 91.75 201 PHE A O 1
ATOM 1561 N N . ILE A 1 202 ? 28.927 -3.389 -37.447 1.00 92.50 202 ILE A N 1
ATOM 1562 C CA . ILE A 1 202 ? 29.091 -3.891 -36.074 1.00 92.50 202 ILE A CA 1
ATOM 1563 C C . ILE A 1 202 ? 29.278 -2.728 -35.092 1.00 92.50 202 ILE A C 1
ATOM 1565 O O . ILE A 1 202 ? 28.653 -2.719 -34.033 1.00 92.50 202 ILE A O 1
ATOM 1569 N N . SER A 1 203 ? 30.092 -1.729 -35.449 1.00 94.31 203 SER A N 1
ATOM 1570 C CA . SER A 1 203 ? 30.320 -0.536 -34.624 1.00 94.31 203 SER A CA 1
ATOM 1571 C C . SER A 1 203 ? 29.021 0.232 -34.359 1.00 94.31 203 SER A C 1
ATOM 1573 O O . SER A 1 203 ? 28.714 0.556 -33.210 1.00 94.31 203 SER A O 1
ATOM 1575 N N . VAL A 1 204 ? 28.202 0.447 -35.395 1.00 94.31 204 VAL A N 1
ATOM 1576 C CA . VAL A 1 204 ? 26.898 1.114 -35.263 1.00 94.31 204 VAL A CA 1
ATOM 1577 C C . VAL A 1 204 ? 25.947 0.303 -34.382 1.00 94.31 204 VAL A C 1
ATOM 1579 O O . VAL A 1 204 ? 25.329 0.867 -33.478 1.00 94.31 204 VAL A O 1
ATOM 1582 N N . GLY A 1 205 ? 25.842 -1.012 -34.587 1.00 93.06 205 GLY A N 1
ATOM 1583 C CA . GLY A 1 205 ? 24.944 -1.850 -33.788 1.00 93.06 205 GLY A CA 1
ATOM 1584 C C . GLY A 1 205 ? 25.364 -1.962 -32.317 1.00 93.06 205 GLY A C 1
ATOM 1585 O O . GLY A 1 205 ? 24.513 -1.882 -31.429 1.00 93.06 205 GLY A O 1
ATOM 1586 N N . LEU A 1 206 ? 26.669 -2.041 -32.031 1.00 93.44 206 LEU A N 1
ATOM 1587 C CA . LEU A 1 206 ? 27.187 -1.965 -30.659 1.00 93.44 206 LEU A CA 1
ATOM 1588 C C . LEU A 1 206 ? 26.942 -0.587 -30.030 1.00 93.44 206 LEU A C 1
ATOM 1590 O O . LEU A 1 206 ? 26.570 -0.512 -28.859 1.00 93.44 206 LEU A O 1
ATOM 1594 N N . GLY A 1 207 ? 27.085 0.494 -30.803 1.00 95.19 207 GLY A N 1
ATOM 1595 C CA . GLY A 1 207 ? 26.736 1.846 -30.365 1.00 95.19 207 GLY A CA 1
ATOM 1596 C C . GLY A 1 207 ? 25.259 1.966 -29.977 1.00 95.19 207 GLY A C 1
ATOM 1597 O O . GLY A 1 207 ? 24.941 2.473 -28.901 1.00 95.19 207 GLY A O 1
ATOM 1598 N N . LEU A 1 208 ? 24.353 1.427 -30.798 1.00 93.25 208 LEU A N 1
ATOM 1599 C CA . LEU A 1 208 ? 22.918 1.380 -30.497 1.00 93.25 208 LEU A CA 1
ATOM 1600 C C . LEU A 1 208 ? 22.619 0.547 -29.245 1.00 93.25 208 LEU A C 1
ATOM 1602 O O . LEU A 1 208 ? 21.863 0.998 -28.382 1.00 93.25 208 LEU A O 1
ATOM 1606 N N . ALA A 1 209 ? 23.239 -0.628 -29.103 1.00 91.62 209 ALA A N 1
ATOM 1607 C CA . ALA A 1 209 ? 23.099 -1.454 -27.906 1.00 91.62 209 ALA A CA 1
ATOM 1608 C C . ALA A 1 209 ? 23.538 -0.689 -26.645 1.00 91.62 209 ALA A C 1
ATOM 1610 O O . ALA A 1 209 ? 22.814 -0.682 -25.649 1.00 91.62 209 ALA A O 1
ATOM 1611 N N . ALA A 1 210 ? 24.674 0.015 -26.697 1.00 92.31 210 ALA A N 1
ATOM 1612 C CA . ALA A 1 210 ? 25.172 0.820 -25.584 1.00 92.31 210 ALA A CA 1
ATOM 1613 C C . ALA A 1 210 ? 24.211 1.961 -25.203 1.00 92.31 210 ALA A C 1
ATOM 1615 O O . ALA A 1 210 ? 23.941 2.159 -24.017 1.00 92.31 210 ALA A O 1
ATOM 1616 N N . ILE A 1 211 ? 23.643 2.668 -26.189 1.00 93.12 211 ILE A N 1
ATOM 1617 C CA . ILE A 1 211 ? 22.643 3.726 -25.958 1.00 93.12 211 ILE A CA 1
ATOM 1618 C C . ILE A 1 211 ? 21.393 3.152 -25.278 1.00 93.12 211 ILE A C 1
ATOM 1620 O O . ILE A 1 211 ? 20.878 3.748 -24.329 1.00 93.12 211 ILE A O 1
ATOM 1624 N N . VAL A 1 212 ? 20.916 1.983 -25.716 1.00 92.25 212 VAL A N 1
ATOM 1625 C CA . VAL A 1 212 ? 19.749 1.327 -25.107 1.00 92.25 212 VAL A CA 1
ATOM 1626 C C . VAL A 1 212 ? 20.035 0.912 -23.667 1.00 92.25 212 VAL A C 1
ATOM 1628 O O . VAL A 1 212 ? 19.232 1.225 -22.791 1.00 92.25 212 VAL A O 1
ATOM 1631 N N . VAL A 1 213 ? 21.200 0.317 -23.382 1.00 91.81 213 VAL A N 1
ATOM 1632 C CA . VAL A 1 213 ? 21.599 -0.014 -22.001 1.00 91.81 213 VAL A CA 1
ATOM 1633 C C . VAL A 1 213 ? 21.672 1.240 -21.132 1.00 91.81 213 VAL A C 1
ATOM 1635 O O . VAL A 1 213 ? 21.189 1.226 -20.000 1.00 91.81 213 VAL A O 1
ATOM 1638 N N . GLN A 1 214 ? 22.250 2.337 -21.630 1.00 90.31 214 GLN A N 1
ATOM 1639 C CA . GLN A 1 214 ? 22.310 3.599 -20.884 1.00 90.31 214 GLN A CA 1
ATOM 1640 C C . GLN A 1 214 ? 20.912 4.145 -20.585 1.00 90.31 214 GLN A C 1
ATOM 1642 O O . GLN A 1 214 ? 20.620 4.514 -19.447 1.00 90.31 214 GLN A O 1
ATOM 1647 N N . ARG A 1 215 ? 20.022 4.152 -21.582 1.00 90.62 215 ARG A N 1
ATOM 1648 C CA . ARG A 1 215 ? 18.639 4.604 -21.411 1.00 90.62 215 ARG A CA 1
ATOM 1649 C C . ARG A 1 215 ? 17.890 3.745 -20.389 1.00 90.62 215 ARG A C 1
ATOM 1651 O O . ARG A 1 215 ? 17.281 4.297 -19.473 1.00 90.62 215 ARG A O 1
ATOM 1658 N N . GLU A 1 216 ? 17.960 2.420 -20.510 1.00 87.12 216 GLU A N 1
ATOM 1659 C CA . GLU A 1 216 ? 17.289 1.497 -19.588 1.00 87.12 216 GLU A CA 1
ATOM 1660 C C . GLU A 1 216 ? 17.868 1.561 -18.177 1.00 87.12 216 GLU A C 1
ATOM 1662 O O . GLU A 1 216 ? 17.114 1.537 -17.209 1.00 87.12 216 GLU A O 1
ATOM 1667 N N . THR A 1 217 ? 19.184 1.715 -18.017 1.00 88.81 217 THR A N 1
ATOM 1668 C CA . THR A 1 217 ? 19.788 1.855 -16.681 1.00 88.81 217 THR A CA 1
ATOM 1669 C C . THR A 1 217 ? 19.401 3.155 -15.982 1.00 88.81 217 THR A C 1
ATOM 1671 O O . THR A 1 217 ? 19.278 3.157 -14.755 1.00 88.81 217 THR A O 1
ATOM 1674 N N . VAL A 1 218 ? 19.199 4.258 -16.711 1.00 87.19 218 VAL A N 1
ATOM 1675 C CA . VAL A 1 218 ? 18.670 5.507 -16.131 1.00 87.19 218 VAL A CA 1
ATOM 1676 C C . VAL A 1 218 ? 17.222 5.316 -15.681 1.00 87.19 218 VAL A C 1
ATOM 1678 O O . VAL A 1 218 ? 16.888 5.658 -14.545 1.00 87.19 218 VAL A O 1
ATOM 1681 N N . TRP A 1 219 ? 16.388 4.714 -16.532 1.00 83.69 219 TRP A N 1
ATOM 1682 C CA .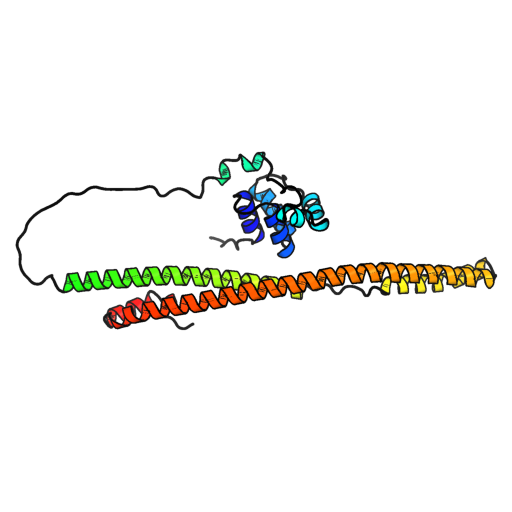 TRP A 1 219 ? 14.995 4.395 -16.211 1.00 83.69 219 TRP A CA 1
ATOM 1683 C C . TRP A 1 219 ? 14.884 3.475 -14.993 1.00 83.69 219 TRP A C 1
ATOM 1685 O O . TRP A 1 219 ? 14.202 3.801 -14.024 1.00 83.69 219 TRP A O 1
ATOM 1695 N N . TYR A 1 220 ? 15.653 2.388 -14.988 1.00 85.31 220 TYR A N 1
ATOM 1696 C CA . TYR A 1 220 ? 15.719 1.436 -13.886 1.00 85.31 220 TYR A CA 1
ATOM 1697 C C . TYR A 1 220 ? 16.150 2.109 -12.580 1.00 85.31 220 TYR A C 1
ATOM 1699 O O . TYR A 1 220 ? 15.545 1.880 -11.539 1.00 85.31 220 TYR A O 1
ATOM 1707 N N . ARG A 1 221 ? 17.156 2.997 -12.607 1.00 83.44 221 ARG A N 1
ATOM 1708 C CA . ARG A 1 221 ? 17.563 3.752 -11.408 1.00 83.44 221 ARG A CA 1
ATOM 1709 C C . ARG A 1 221 ? 16.450 4.649 -10.876 1.00 83.44 221 ARG A C 1
ATOM 1711 O O . ARG A 1 221 ? 16.303 4.761 -9.661 1.00 83.44 221 ARG A O 1
ATOM 1718 N N . HIS A 1 222 ? 15.701 5.304 -11.757 1.00 81.44 222 HIS A N 1
ATOM 1719 C CA . HIS A 1 222 ? 14.577 6.142 -11.354 1.00 81.44 222 HIS A CA 1
ATOM 1720 C C . HIS A 1 222 ? 13.459 5.307 -10.718 1.00 81.44 222 HIS A C 1
ATOM 1722 O O . HIS A 1 222 ? 12.975 5.640 -9.639 1.00 81.44 222 HIS A O 1
ATOM 1728 N N . GLU A 1 223 ? 13.105 4.181 -11.333 1.00 79.69 223 GLU A N 1
ATOM 1729 C CA . GLU A 1 223 ? 12.111 3.258 -10.786 1.00 79.69 223 GLU A CA 1
ATOM 1730 C C . GLU A 1 223 ? 12.536 2.656 -9.447 1.00 79.69 223 GLU A C 1
ATOM 1732 O O . GLU A 1 223 ? 11.732 2.622 -8.520 1.00 79.69 223 GLU A O 1
ATOM 1737 N N . VAL A 1 224 ? 13.800 2.240 -9.310 1.00 81.31 224 VAL A N 1
ATOM 1738 C CA . VAL A 1 224 ? 14.334 1.727 -8.041 1.00 81.31 224 VAL A CA 1
ATOM 1739 C C . VAL A 1 224 ? 14.242 2.790 -6.954 1.00 81.31 224 VAL A C 1
ATOM 1741 O O . VAL A 1 224 ? 13.825 2.463 -5.851 1.00 81.31 224 VAL A O 1
ATOM 1744 N N . LYS A 1 225 ? 14.557 4.060 -7.251 1.00 78.81 225 LYS A N 1
ATOM 1745 C CA . LYS A 1 225 ? 14.402 5.158 -6.280 1.00 78.81 225 LYS A CA 1
ATOM 1746 C C . LYS A 1 225 ? 12.953 5.331 -5.819 1.00 78.81 225 LYS A C 1
ATOM 1748 O O . LYS A 1 225 ? 12.719 5.550 -4.631 1.00 78.81 225 LYS A O 1
ATOM 1753 N N . ILE A 1 226 ? 11.993 5.229 -6.741 1.00 76.25 226 ILE A N 1
ATOM 1754 C CA . ILE A 1 226 ? 10.560 5.274 -6.412 1.00 76.25 226 ILE A CA 1
ATOM 1755 C C . ILE A 1 226 ? 10.169 4.063 -5.561 1.00 76.25 226 ILE A C 1
ATOM 1757 O O . ILE A 1 226 ? 9.433 4.199 -4.590 1.00 76.25 226 ILE A O 1
ATOM 1761 N N . GLU A 1 227 ? 10.658 2.870 -5.894 1.00 78.88 227 GLU A N 1
ATOM 1762 C CA . GLU A 1 227 ? 10.335 1.662 -5.138 1.00 78.88 227 GLU A CA 1
ATOM 1763 C C . GLU A 1 227 ? 10.949 1.691 -3.732 1.00 78.88 227 GLU A C 1
ATOM 1765 O O . GLU A 1 227 ? 10.291 1.295 -2.768 1.00 78.88 227 GLU A O 1
ATOM 1770 N N . THR A 1 228 ? 12.175 2.199 -3.580 1.00 80.00 228 THR A N 1
ATOM 1771 C CA . THR A 1 228 ? 12.810 2.361 -2.267 1.00 80.00 228 THR A CA 1
ATOM 1772 C C . THR A 1 228 ? 12.053 3.362 -1.408 1.00 80.00 228 THR A C 1
ATOM 1774 O O . THR A 1 228 ? 11.740 3.036 -0.266 1.00 80.00 228 THR A O 1
ATOM 1777 N N . SER A 1 229 ? 11.668 4.520 -1.959 1.00 77.38 229 SER A N 1
ATOM 1778 C CA . SER A 1 229 ? 10.901 5.513 -1.199 1.00 77.38 229 SER A CA 1
ATOM 1779 C C . SER A 1 229 ? 9.503 4.999 -0.844 1.00 77.38 229 SER A C 1
ATOM 1781 O O . SER A 1 229 ? 9.062 5.156 0.291 1.00 77.38 229 SER A O 1
ATOM 1783 N N . ALA A 1 230 ? 8.831 4.293 -1.759 1.00 75.00 230 ALA A N 1
ATOM 1784 C CA . ALA A 1 230 ? 7.552 3.645 -1.481 1.00 75.00 230 ALA A CA 1
ATOM 1785 C C . ALA A 1 230 ? 7.681 2.554 -0.403 1.00 75.00 230 ALA A C 1
ATOM 1787 O O . ALA A 1 230 ? 6.800 2.401 0.442 1.00 75.00 230 ALA A O 1
ATOM 1788 N N . THR A 1 231 ? 8.785 1.802 -0.395 1.00 79.75 231 THR A N 1
ATOM 1789 C CA . THR A 1 231 ? 9.061 0.792 0.638 1.00 79.75 231 THR A CA 1
ATOM 1790 C C . THR A 1 231 ? 9.306 1.445 1.999 1.00 79.75 231 THR A C 1
ATOM 1792 O O . THR A 1 231 ? 8.791 0.966 3.007 1.00 79.75 231 THR A O 1
ATOM 1795 N N . GLU A 1 232 ? 10.051 2.549 2.048 1.00 80.06 232 GLU A N 1
ATOM 1796 C CA . GLU A 1 232 ? 10.263 3.327 3.274 1.00 80.06 232 GLU A CA 1
ATOM 1797 C C . GLU A 1 232 ? 8.949 3.903 3.814 1.00 80.06 232 GLU A C 1
ATOM 1799 O O . GLU A 1 232 ? 8.657 3.747 5.000 1.00 80.06 232 GLU A O 1
ATOM 1804 N N . GLN A 1 233 ? 8.102 4.463 2.946 1.00 75.62 233 GLN A N 1
ATOM 1805 C CA . GLN A 1 233 ? 6.767 4.937 3.323 1.00 75.62 233 GLN A CA 1
ATOM 1806 C C . GLN A 1 233 ? 5.899 3.808 3.892 1.00 75.62 233 GLN A C 1
ATOM 1808 O O . GLN A 1 233 ? 5.285 3.971 4.945 1.00 75.62 233 GLN A O 1
ATOM 1813 N N . ARG A 1 234 ? 5.886 2.631 3.253 1.00 79.06 234 ARG A N 1
ATOM 1814 C CA . ARG A 1 234 ? 5.153 1.452 3.752 1.00 79.06 234 ARG A CA 1
ATOM 1815 C C . ARG A 1 234 ? 5.654 0.993 5.119 1.00 79.06 234 ARG A C 1
ATOM 1817 O O . ARG A 1 234 ? 4.842 0.643 5.973 1.00 79.06 234 ARG A O 1
ATOM 1824 N N . ARG A 1 235 ? 6.971 1.021 5.355 1.00 83.81 235 ARG A N 1
ATOM 1825 C CA . ARG A 1 235 ? 7.560 0.715 6.670 1.00 83.81 235 ARG A CA 1
ATOM 1826 C C . ARG A 1 235 ? 7.116 1.714 7.733 1.00 83.81 235 ARG A C 1
ATOM 1828 O O . ARG A 1 235 ? 6.697 1.283 8.802 1.00 83.81 235 ARG A O 1
ATOM 1835 N N . ALA A 1 236 ? 7.144 3.010 7.423 1.00 80.88 236 ALA A N 1
ATOM 1836 C CA . ALA A 1 236 ? 6.679 4.049 8.339 1.00 80.88 236 ALA A CA 1
ATOM 1837 C C . ALA A 1 236 ? 5.192 3.867 8.695 1.00 80.88 236 ALA A C 1
ATOM 1839 O O . ALA A 1 236 ? 4.827 3.904 9.867 1.00 80.88 236 ALA A O 1
ATOM 1840 N N . ILE A 1 237 ? 4.341 3.574 7.705 1.00 81.12 237 ILE A N 1
ATOM 1841 C CA . ILE A 1 237 ? 2.910 3.304 7.918 1.00 81.12 237 ILE A CA 1
ATOM 1842 C C . ILE A 1 237 ? 2.706 2.066 8.807 1.00 81.12 237 ILE A C 1
ATOM 1844 O O . ILE A 1 237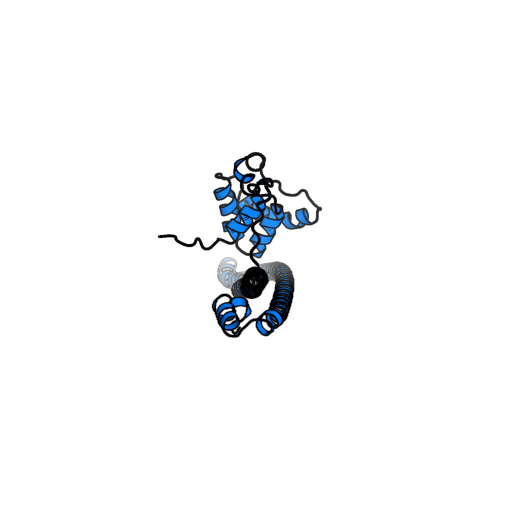 ? 1.934 2.115 9.764 1.00 81.12 237 ILE A O 1
ATOM 1848 N N . LYS A 1 238 ? 3.433 0.967 8.557 1.00 83.31 238 LYS A N 1
ATOM 1849 C CA . LYS A 1 238 ? 3.389 -0.222 9.428 1.00 83.31 238 LYS A CA 1
ATOM 1850 C C . LYS A 1 238 ? 3.786 0.103 10.866 1.00 83.31 238 LYS A C 1
ATOM 1852 O O . LYS A 1 238 ? 3.166 -0.410 11.792 1.00 83.31 238 LYS A O 1
ATOM 1857 N N . GLU A 1 239 ? 4.811 0.928 11.063 1.00 90.06 239 GLU A N 1
ATOM 1858 C CA . GLU A 1 239 ? 5.248 1.334 12.399 1.00 90.06 239 GLU A CA 1
ATOM 1859 C C . GLU A 1 239 ? 4.175 2.158 13.122 1.00 90.06 239 GLU A C 1
ATOM 1861 O O . GLU A 1 239 ? 3.919 1.920 14.301 1.00 90.06 239 GLU A O 1
ATOM 1866 N N . ILE A 1 240 ? 3.494 3.064 12.413 1.00 87.56 240 ILE A N 1
ATOM 1867 C CA . ILE A 1 240 ? 2.362 3.827 12.955 1.00 87.56 240 ILE A CA 1
ATOM 1868 C C . ILE A 1 240 ? 1.249 2.877 13.411 1.00 87.56 240 ILE A C 1
ATOM 1870 O O . ILE A 1 240 ? 0.825 2.958 14.561 1.00 87.56 240 ILE A O 1
ATOM 1874 N N . HIS A 1 241 ? 0.822 1.934 12.566 1.00 81.25 241 HIS A N 1
ATOM 1875 C CA . HIS A 1 241 ? -0.229 0.980 12.941 1.00 81.25 241 HIS A CA 1
ATOM 1876 C C . HIS A 1 241 ? 0.183 0.067 14.097 1.00 81.25 241 HIS A C 1
ATOM 1878 O O . HIS A 1 241 ? -0.635 -0.218 14.965 1.00 81.25 241 HIS A O 1
ATOM 1884 N N . ARG A 1 242 ? 1.454 -0.348 14.172 1.00 90.94 242 ARG A N 1
ATOM 1885 C CA . ARG A 1 242 ? 1.967 -1.100 15.330 1.00 90.94 242 ARG A CA 1
ATOM 1886 C C . ARG A 1 242 ? 1.903 -0.284 16.618 1.00 90.94 242 ARG A C 1
ATOM 1888 O O . ARG A 1 242 ? 1.513 -0.824 17.646 1.00 90.94 242 ARG A O 1
ATOM 1895 N N . LYS A 1 243 ? 2.246 1.007 16.564 1.00 92.75 243 LYS A N 1
ATOM 1896 C CA . LYS A 1 243 ? 2.123 1.910 17.719 1.00 92.75 243 LYS A CA 1
ATOM 1897 C C . LYS A 1 243 ? 0.666 2.086 18.144 1.00 92.75 243 LYS A C 1
ATOM 1899 O O . LYS A 1 243 ? 0.405 2.069 19.339 1.00 92.75 243 LYS A O 1
ATOM 1904 N N . GLN A 1 244 ? -0.268 2.205 17.197 1.00 87.06 244 GLN A N 1
ATOM 1905 C CA . GLN A 1 244 ? -1.698 2.279 17.522 1.00 87.06 244 GLN A CA 1
ATOM 1906 C C . GLN A 1 244 ? -2.205 0.983 18.156 1.00 87.06 244 GLN A C 1
ATOM 1908 O O . GLN A 1 244 ? -2.865 1.036 19.182 1.00 87.06 244 GLN A O 1
ATOM 1913 N N . ILE A 1 245 ? -1.824 -0.183 17.623 1.00 89.88 245 ILE A N 1
ATOM 1914 C CA . ILE A 1 245 ? -2.171 -1.475 18.235 1.00 89.88 245 ILE A CA 1
ATOM 1915 C C . ILE A 1 245 ? -1.649 -1.562 19.673 1.00 89.88 245 ILE A C 1
ATOM 1917 O O . ILE A 1 245 ? -2.407 -1.960 20.547 1.00 89.88 245 ILE A O 1
ATOM 1921 N N . SER A 1 246 ? -0.400 -1.155 19.926 1.00 92.19 246 SER A N 1
ATOM 1922 C CA . SER A 1 246 ? 0.162 -1.138 21.284 1.00 92.19 246 SER A CA 1
ATOM 1923 C C . SER A 1 246 ? -0.638 -0.232 22.220 1.00 92.19 246 SER A C 1
ATOM 1925 O O . SER A 1 246 ? -0.967 -0.652 23.319 1.00 92.19 246 SER A O 1
ATOM 1927 N N . ARG A 1 247 ? -1.001 0.980 21.777 1.00 93.81 247 ARG A N 1
ATOM 1928 C CA . ARG A 1 247 ? -1.828 1.903 22.574 1.00 93.81 247 ARG A CA 1
ATOM 1929 C C . ARG A 1 247 ? -3.195 1.313 22.890 1.00 93.81 247 ARG A C 1
ATOM 1931 O O . ARG A 1 247 ? -3.623 1.351 24.032 1.00 93.81 247 ARG A O 1
ATOM 1938 N N . ILE A 1 248 ? -3.846 0.719 21.894 1.00 89.62 248 ILE A N 1
ATOM 1939 C CA . ILE A 1 248 ? -5.140 0.058 22.066 1.00 89.62 248 ILE A CA 1
ATOM 1940 C C . ILE A 1 248 ? -5.027 -1.117 23.048 1.00 89.62 248 ILE A C 1
ATOM 1942 O O . ILE A 1 248 ? -5.919 -1.335 23.863 1.00 89.62 248 ILE A O 1
ATOM 1946 N N . GLU A 1 249 ? -3.943 -1.894 22.987 1.00 90.44 249 GLU A N 1
ATOM 1947 C CA . GLU A 1 249 ? -3.687 -2.983 23.935 1.00 90.44 249 GLU A CA 1
ATOM 1948 C C . GLU A 1 249 ? -3.489 -2.462 25.366 1.00 90.44 249 GLU A C 1
ATOM 1950 O O . GLU A 1 249 ? -4.062 -3.040 26.294 1.00 90.44 249 GLU A O 1
ATOM 1955 N N . ASP A 1 250 ? -2.765 -1.354 25.534 1.00 93.38 250 ASP A N 1
ATOM 1956 C CA . ASP A 1 250 ? -2.584 -0.682 26.824 1.00 93.38 250 ASP A CA 1
ATOM 1957 C C . ASP A 1 250 ? -3.920 -0.135 27.367 1.00 93.38 250 ASP A C 1
ATOM 1959 O O . ASP A 1 250 ? -4.247 -0.357 28.533 1.00 93.38 250 ASP A O 1
ATOM 1963 N N . GLU A 1 251 ? -4.749 0.488 26.523 1.00 90.88 251 GLU A N 1
ATOM 1964 C CA . GLU A 1 251 ? -6.079 0.994 26.898 1.00 90.88 251 GLU A CA 1
ATOM 1965 C C . GLU A 1 251 ? -7.046 -0.137 27.280 1.00 90.88 251 GLU A C 1
ATOM 1967 O O . GLU A 1 251 ? -7.773 -0.04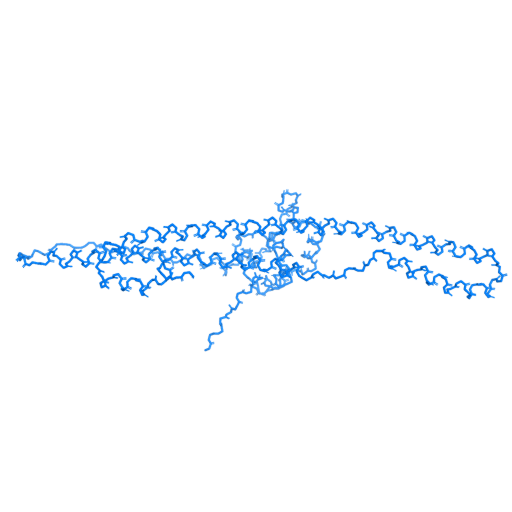0 28.272 1.00 90.88 251 GLU A O 1
ATOM 1972 N N . ILE A 1 252 ? -7.042 -1.253 26.541 1.00 89.69 252 ILE A N 1
ATOM 1973 C CA . ILE A 1 252 ? -7.823 -2.445 26.906 1.00 89.69 252 ILE A CA 1
ATOM 1974 C C . ILE A 1 252 ? -7.357 -2.987 28.264 1.00 89.69 252 ILE A C 1
ATOM 1976 O O . ILE A 1 252 ? -8.189 -3.414 29.070 1.00 89.69 252 ILE A O 1
ATOM 1980 N N . LEU A 1 253 ? -6.047 -2.991 28.529 1.00 90.06 253 LEU A N 1
ATOM 1981 C CA . LEU A 1 253 ? -5.494 -3.435 29.806 1.00 90.06 253 LEU A CA 1
ATOM 1982 C C . LEU A 1 253 ? -5.915 -2.505 30.953 1.00 90.06 253 LEU A C 1
ATOM 1984 O O . LEU A 1 253 ? -6.296 -2.991 32.017 1.00 90.06 253 LEU A O 1
ATOM 1988 N N . GLU A 1 254 ? -5.896 -1.191 30.737 1.00 90.69 254 GLU A N 1
ATOM 1989 C CA . GLU A 1 254 ? -6.340 -0.195 31.712 1.00 90.69 254 GLU A CA 1
ATOM 1990 C C . GLU A 1 254 ? -7.833 -0.345 32.032 1.00 90.69 254 GLU A C 1
ATOM 1992 O O . GLU A 1 254 ? -8.202 -0.454 33.202 1.00 90.69 254 GLU A O 1
ATOM 1997 N N . LEU A 1 255 ? -8.683 -0.473 31.007 1.00 88.69 255 LEU A N 1
ATOM 1998 C CA . LEU A 1 255 ? -10.120 -0.730 31.163 1.00 88.69 255 LEU A CA 1
ATOM 1999 C C . LEU A 1 255 ? -10.407 -2.043 31.900 1.00 88.69 255 LEU A C 1
ATOM 2001 O O . LEU A 1 255 ? -11.360 -2.159 32.669 1.00 88.69 255 LEU A O 1
ATOM 2005 N N . ARG A 1 256 ? -9.572 -3.059 31.688 1.00 87.25 256 ARG A N 1
ATOM 2006 C CA . ARG A 1 256 ? -9.678 -4.322 32.417 1.00 87.25 256 ARG A CA 1
ATOM 2007 C C . ARG A 1 256 ? -9.277 -4.172 33.881 1.00 87.25 256 ARG A C 1
ATOM 2009 O O . ARG A 1 256 ? -9.905 -4.771 34.755 1.00 87.25 256 ARG A O 1
ATOM 2016 N N . ASN A 1 257 ? -8.233 -3.394 34.149 1.00 88.81 257 ASN A N 1
ATOM 2017 C CA . ASN A 1 257 ? -7.767 -3.119 35.502 1.00 88.81 257 ASN A CA 1
ATOM 2018 C C . ASN A 1 257 ? -8.757 -2.244 36.277 1.00 88.81 257 ASN A C 1
ATOM 2020 O O . ASN A 1 257 ? -8.909 -2.463 37.473 1.00 88.81 257 ASN A O 1
ATOM 2024 N N . SER A 1 258 ? -9.477 -1.330 35.620 1.00 86.38 258 SER A N 1
ATOM 2025 C CA . SER A 1 258 ? -10.552 -0.554 36.253 1.00 86.38 258 SER A CA 1
ATOM 2026 C C . SER A 1 258 ? -11.814 -1.383 36.517 1.00 86.38 258 SER A C 1
ATOM 2028 O O . SER A 1 258 ? -12.511 -1.134 37.495 1.00 86.38 258 SER A O 1
ATOM 2030 N N . ALA A 1 259 ? -12.073 -2.423 35.716 1.00 84.12 259 ALA A N 1
ATOM 2031 C CA . ALA A 1 259 ? -13.193 -3.341 35.932 1.00 84.12 259 ALA A CA 1
ATOM 2032 C C . ALA A 1 259 ? -12.955 -4.372 37.056 1.00 84.12 259 ALA A C 1
ATOM 2034 O O . ALA A 1 259 ? -13.911 -4.901 37.622 1.00 84.12 259 ALA A O 1
ATOM 2035 N N . ARG A 1 260 ? -11.694 -4.690 37.388 1.00 84.75 260 ARG A N 1
ATOM 2036 C CA . ARG A 1 260 ? -11.346 -5.683 38.427 1.00 84.75 260 ARG A CA 1
ATOM 2037 C C . ARG A 1 260 ? -11.837 -5.322 39.837 1.00 84.75 260 ARG A C 1
ATOM 2039 O O . ARG A 1 260 ? -12.430 -6.199 40.457 1.00 84.75 260 ARG A O 1
ATOM 2046 N N . PRO A 1 261 ? -11.657 -4.086 40.336 1.00 86.88 261 PRO A N 1
ATOM 2047 C CA . PRO A 1 261 ? -12.183 -3.675 41.637 1.00 86.88 261 PRO A CA 1
ATOM 2048 C C . PRO A 1 261 ? -13.699 -3.870 41.769 1.00 86.88 261 PRO A C 1
ATOM 2050 O O . PRO A 1 261 ? -14.170 -4.255 42.832 1.00 86.88 261 PRO A O 1
ATOM 2053 N N . ILE A 1 262 ? -14.459 -3.692 40.680 1.00 81.69 262 ILE A N 1
ATOM 2054 C CA . ILE A 1 262 ? -15.920 -3.891 40.663 1.00 81.69 262 ILE A CA 1
ATOM 2055 C C . ILE A 1 262 ? -16.278 -5.372 40.900 1.00 81.69 262 ILE A C 1
ATOM 2057 O O . ILE A 1 262 ? -17.270 -5.683 41.557 1.00 81.69 262 ILE A O 1
ATOM 2061 N N . LEU A 1 263 ? -15.449 -6.308 40.419 1.00 79.25 263 LEU A N 1
ATOM 2062 C CA . LEU A 1 263 ? -15.598 -7.741 40.713 1.00 79.25 263 LEU A CA 1
ATOM 2063 C C . LEU A 1 263 ? -15.202 -8.111 42.149 1.00 79.25 263 LEU A C 1
ATOM 2065 O O . LEU A 1 263 ? -15.618 -9.155 42.641 1.00 79.25 263 LEU A O 1
ATOM 2069 N N . GLU A 1 264 ? -14.342 -7.325 42.794 1.00 82.25 264 GLU A N 1
ATOM 2070 C CA . GLU A 1 264 ? -13.895 -7.581 44.169 1.00 82.25 264 GLU A CA 1
ATOM 2071 C C . GLU A 1 264 ? -14.907 -7.086 45.208 1.00 82.25 264 GLU A C 1
ATOM 2073 O O . GLU A 1 264 ? -14.961 -7.631 46.308 1.00 82.25 264 GLU A O 1
ATOM 2078 N N . THR A 1 265 ? -15.731 -6.097 44.853 1.00 81.06 265 THR A N 1
ATOM 2079 C CA . THR A 1 265 ? -16.796 -5.555 45.710 1.00 81.06 265 THR A CA 1
ATOM 2080 C C . THR A 1 265 ? -18.156 -6.231 45.513 1.00 81.06 265 THR A C 1
ATOM 2082 O O . THR A 1 265 ? -19.075 -5.973 46.289 1.00 81.06 265 THR A O 1
ATOM 2085 N N . THR A 1 266 ? -18.301 -7.097 44.506 1.00 79.56 266 THR A N 1
ATOM 2086 C CA . THR A 1 266 ? -19.541 -7.836 44.213 1.00 79.56 266 THR A CA 1
ATOM 2087 C C . THR A 1 266 ? -19.532 -9.241 44.822 1.00 79.56 266 THR A C 1
ATOM 2089 O O . THR A 1 266 ? -18.483 -9.853 45.025 1.00 79.56 266 THR A O 1
ATOM 2092 N N . SER A 1 267 ? -20.718 -9.771 45.141 1.00 82.50 267 SER A N 1
ATOM 2093 C CA . SER A 1 267 ? -20.864 -11.102 45.749 1.00 82.50 267 SER A CA 1
ATOM 2094 C C . SER A 1 267 ? -20.440 -12.228 44.793 1.00 82.50 267 SER A C 1
ATOM 2096 O O . SER A 1 267 ? -20.478 -12.064 43.574 1.00 82.50 267 SER A O 1
ATOM 2098 N N . GLU A 1 268 ? -20.057 -13.403 45.313 1.00 80.44 268 GLU A N 1
ATOM 2099 C CA . GLU A 1 268 ? -19.570 -14.532 44.489 1.00 80.44 268 GLU A CA 1
ATOM 2100 C C . GLU A 1 268 ? -20.543 -14.940 43.368 1.00 80.44 268 GLU A C 1
ATOM 2102 O O . GLU A 1 268 ? -20.119 -15.226 42.245 1.00 80.44 268 GLU A O 1
ATOM 2107 N N . SER A 1 269 ? -21.851 -14.923 43.642 1.00 78.19 269 SER A N 1
ATOM 2108 C CA . SER A 1 269 ? -22.885 -15.251 42.655 1.00 78.19 269 SER A CA 1
ATOM 2109 C C . SER A 1 269 ? -22.965 -14.211 41.529 1.00 78.19 269 SER A C 1
ATOM 2111 O O . SER A 1 269 ? -23.125 -14.569 40.360 1.00 78.19 269 SER A O 1
ATOM 2113 N N . GLN A 1 270 ? -22.797 -12.926 41.855 1.00 76.44 270 GLN A N 1
ATOM 2114 C CA . GLN A 1 270 ? -22.757 -11.829 40.886 1.00 76.44 270 GLN A CA 1
ATOM 2115 C C . GLN A 1 270 ? -21.449 -11.827 40.095 1.00 76.44 270 GLN A C 1
ATOM 2117 O O . GLN A 1 270 ? -21.468 -11.607 38.885 1.00 76.44 270 GLN A O 1
ATOM 2122 N N . ARG A 1 271 ? -20.328 -12.152 40.744 1.00 79.69 271 ARG A N 1
ATOM 2123 C CA . ARG A 1 271 ? -19.009 -12.265 40.121 1.00 79.69 271 ARG A CA 1
ATOM 2124 C C . ARG A 1 271 ? -19.004 -13.296 38.997 1.00 79.69 271 ARG A C 1
ATOM 2126 O O . ARG A 1 271 ? -18.629 -12.973 37.873 1.00 79.69 271 ARG A O 1
ATOM 2133 N N . HIS A 1 272 ? -19.507 -14.504 39.267 1.00 81.25 272 HIS A N 1
ATOM 2134 C CA . HIS A 1 272 ? -19.619 -15.551 38.250 1.00 81.25 272 HIS A CA 1
ATOM 2135 C C . HIS A 1 272 ? -20.512 -15.109 37.079 1.00 81.25 272 HIS A C 1
ATOM 2137 O O . HIS A 1 272 ? -20.192 -15.367 35.916 1.00 81.25 272 HIS A O 1
ATOM 2143 N N . LEU A 1 273 ? -21.623 -14.421 37.367 1.00 81.25 273 LEU A N 1
ATOM 2144 C CA . LEU A 1 273 ? -22.539 -13.908 36.346 1.00 81.25 273 LEU A CA 1
ATOM 2145 C C . LEU A 1 273 ? -21.885 -12.825 35.473 1.00 81.25 273 LEU A C 1
ATOM 2147 O O . LEU A 1 273 ? -22.059 -12.834 34.257 1.00 81.25 273 LEU A O 1
ATOM 2151 N N . LEU A 1 274 ? -21.098 -11.924 36.063 1.00 78.56 274 LEU A N 1
ATOM 2152 C CA . LEU A 1 274 ? -20.352 -10.886 35.348 1.00 78.56 274 LEU A CA 1
ATOM 2153 C C . LEU A 1 274 ? -19.234 -11.477 34.480 1.00 78.56 274 LEU A C 1
ATOM 2155 O O . LEU A 1 274 ? -19.092 -11.096 33.318 1.00 78.56 274 LEU A O 1
ATOM 2159 N N . GLU A 1 275 ? -18.485 -12.452 34.994 1.00 82.69 275 GLU A N 1
ATOM 2160 C CA . GLU A 1 275 ? -17.435 -13.145 34.237 1.00 82.69 275 GLU A CA 1
ATOM 2161 C C . GLU A 1 275 ? -17.992 -13.927 33.037 1.00 82.69 275 GLU A C 1
ATOM 2163 O O . GLU A 1 275 ? -17.394 -13.911 31.958 1.00 82.69 275 GLU A O 1
ATOM 2168 N N . THR A 1 276 ? -19.160 -14.561 33.190 1.00 83.69 276 THR A N 1
ATOM 2169 C CA . THR A 1 276 ? -19.834 -15.278 32.090 1.00 83.69 276 THR A CA 1
ATOM 2170 C C . THR A 1 276 ? -20.531 -14.347 31.102 1.00 83.69 276 THR A C 1
ATOM 2172 O O . THR A 1 276 ? -20.524 -14.627 29.904 1.00 83.69 276 THR A O 1
ATOM 2175 N N . SER A 1 277 ? -21.100 -13.232 31.566 1.00 80.25 277 SER A N 1
ATOM 2176 C CA . SER A 1 277 ? -21.818 -12.276 30.706 1.00 80.25 277 SER A CA 1
ATOM 2177 C C . SER A 1 277 ? -20.879 -11.359 29.920 1.00 80.25 277 SER A C 1
ATOM 2179 O O . SER A 1 277 ? -21.215 -10.926 28.816 1.00 80.25 277 SER A O 1
ATOM 2181 N N . PHE A 1 278 ? -19.684 -11.085 30.453 1.00 82.38 278 PHE A N 1
ATOM 2182 C CA . PHE A 1 278 ? -18.699 -10.183 29.852 1.00 82.38 278 PHE A CA 1
ATOM 2183 C C . PHE A 1 278 ? -17.335 -10.867 29.647 1.00 82.38 278 PHE A C 1
ATOM 2185 O O . PHE A 1 278 ? -16.306 -10.389 30.143 1.00 82.38 278 PHE A O 1
ATOM 2192 N N . PRO A 1 279 ? -17.274 -11.946 28.838 1.00 83.06 279 PRO A N 1
ATOM 2193 C CA . PRO A 1 279 ? -16.034 -12.684 28.585 1.00 83.06 279 PRO A CA 1
ATOM 2194 C C . PRO A 1 279 ? -14.982 -11.822 27.883 1.00 83.06 279 PRO A C 1
ATOM 2196 O O . PRO A 1 279 ? -13.797 -12.132 27.876 1.00 83.06 279 PRO A O 1
ATOM 2199 N N . GLU A 1 280 ? -15.392 -10.711 27.285 1.00 78.00 280 GLU A N 1
ATOM 2200 C CA . GLU A 1 280 ? -14.495 -9.807 26.588 1.00 78.00 280 GLU A CA 1
ATOM 2201 C C . GLU A 1 280 ? -13.628 -8.978 27.529 1.00 78.00 280 GLU A C 1
ATOM 2203 O O . GLU A 1 280 ? -12.479 -8.694 27.197 1.00 78.00 280 GLU A O 1
ATOM 2208 N N . VAL A 1 281 ? -14.151 -8.654 28.709 1.00 79.25 281 VAL A N 1
ATOM 2209 C CA . VAL A 1 281 ? -13.430 -7.917 29.748 1.00 79.25 281 VAL A CA 1
ATOM 2210 C C . VAL A 1 281 ? -12.645 -8.893 30.628 1.00 79.25 281 VAL A C 1
ATOM 2212 O O . VAL A 1 281 ? -11.490 -8.640 30.966 1.00 79.25 281 VAL A O 1
ATOM 2215 N N . PHE A 1 282 ? -13.224 -10.054 30.954 1.00 78.94 282 PHE A N 1
ATOM 2216 C CA . PHE A 1 282 ? -12.662 -10.955 31.969 1.00 78.94 282 PHE A CA 1
ATOM 2217 C C . PHE A 1 282 ? -12.058 -12.262 31.433 1.00 78.94 282 PHE A C 1
ATOM 2219 O O . PHE A 1 282 ? -11.221 -12.852 32.114 1.00 78.94 282 PHE A O 1
ATOM 2226 N N . GLY A 1 283 ? -12.357 -12.674 30.201 1.00 73.12 283 GLY A N 1
ATOM 2227 C CA . GLY A 1 283 ? -11.833 -13.902 29.591 1.00 73.12 283 GLY A CA 1
ATOM 2228 C C . GLY A 1 283 ? -10.329 -13.867 29.295 1.00 73.12 283 GLY A C 1
ATOM 2229 O O . GLY A 1 283 ? -9.724 -12.804 29.141 1.00 73.12 283 GLY A O 1
ATOM 2230 N N . LYS A 1 284 ? -9.685 -15.039 29.231 1.00 59.69 284 LYS A N 1
ATOM 2231 C CA . LYS A 1 284 ? -8.261 -15.135 28.862 1.00 59.69 284 LYS A CA 1
ATOM 2232 C C . LYS A 1 284 ? -8.052 -14.618 27.428 1.00 59.69 284 LYS A C 1
ATOM 2234 O O . LYS A 1 284 ? -8.873 -14.901 26.559 1.00 59.69 284 LYS A O 1
ATOM 2239 N N . LEU A 1 285 ? -6.990 -13.822 27.252 1.00 51.16 285 LEU A N 1
ATOM 2240 C CA . LEU A 1 285 ? -6.511 -13.317 25.957 1.00 51.16 285 LEU A CA 1
ATOM 2241 C C . LEU A 1 285 ? -6.163 -14.471 25.012 1.00 51.16 285 LEU A C 1
ATOM 2243 O O . LEU A 1 285 ? -5.596 -15.468 25.516 1.00 51.16 285 LEU A O 1
#